Protein AF-A0A1V5QQ26-F1 (afdb_monomer_lite)

Sequence (338 aa):
MPRDVENLSLNVEFYTLMKRIFSSDFNLIKIKDPLLDCFRKNSNKSLIENKDLFLQCLESNLSNSKKAEKIEEYTRLANLWESKNSIDLFRLALLLNSVKIGISEKVKNTLSKKSYFGDKLSLVYDSQSCNSAYEARILTSILSKTILLNLQNQKLPNYIKIDNNRKKELFQLVKKYSKKVDIFSCFLPIMIESVNQSIISNAGGIYEDRVLEKLISIGIPKSDIVQYKHSEVGSIEHDFIFKYKNKKWGISSKRTLRERYKQYVNLLENNETDFMFAITLGTDLTPSKAKTIVSFGVKIFVAPEIYKNNKDLQKIKGLYSTTQLTKKTLDKLIKELI

Foldseek 3Di:
DPPVCVQVVVQVLLLVLLVLCLDPLQVCLVLLVLLLVQCVVVVPDFLVVNLVSNLVSLLVVDDDPCNPVNSVVSNVSSVSDPGSVSVLSNNLSSLCVLVLVLLLVVLCVVLVPDDQDDQCLAPSVLVVLVVSLVSSLVSLLVSLVVQLVCLCVLHDDPSRDDDPVSSVSNSVSSPVCVSNYVCSVSVSVVSNVVSVVVSVVVPCPDQLNSVLVLCVVLPFDPVQKDADDPDPDDLADFRIWGDDPNFIETEDEDQDCPVVLVSLVCLVVDPPGPAYEYEYCCPPPDLVSLLVSVVSVYAYEHHPVVCVVDPSQVPDPRYYHSVPPHVVNVVVVVVVVD

Radius of gyration: 27.19 Å; chains: 1; bounding box: 64×48×71 Å

Secondary structure (DSSP, 8-state):
--TTTTTHHHHHHHHHHHHHHHSTTT-GGGGHHHHHHHHHHTTTS-HHHHHHHHHHHHHTT--GGGHHHHHHHHHHHHHT--SHHHHHHHHHHHHHHHHHHHHHHHHHHHHTTPPP-S-TTSHHHHHHHHHHHHHHHHHHHHHHHHHHHHHHTT---TTS---HHHHHHHHHHHHHHTTTS-HHHHHHHHHHHHHHHHHHHH-TTSHHHHHHHHHHHTT--GGGEEE-SS---SSS--SEEEEETTEEEEEEEES--TTGGGGGGGGGG--S-SEEEEEE--TT--HHHHHHHHHTT-EEEE-HHHHHH-HHHHTSTTEEEGGG-SHHHHHHHHHT--

pLDDT: mean 86.5, std 11.89, range [40.72, 97.5]

Structure (mmCIF, N/CA/C/O backbone):
data_AF-A0A1V5QQ26-F1
#
_entry.id   AF-A0A1V5QQ26-F1
#
loop_
_atom_site.group_PDB
_atom_site.id
_atom_site.type_symbol
_atom_site.label_atom_id
_atom_site.label_alt_id
_atom_site.label_comp_id
_atom_site.label_asym_id
_atom_site.label_entity_id
_atom_site.label_seq_id
_atom_site.pdbx_PDB_ins_code
_atom_site.Cartn_x
_atom_site.Cartn_y
_atom_site.Cartn_z
_atom_site.occupancy
_atom_site.B_iso_or_equiv
_atom_site.auth_seq_id
_atom_site.auth_comp_id
_atom_site.auth_asym_id
_atom_site.auth_atom_id
_atom_site.pdbx_PDB_model_num
ATOM 1 N N . MET A 1 1 ? 13.296 27.124 -23.365 1.00 45.91 1 MET A N 1
ATOM 2 C CA . MET A 1 1 ? 12.519 26.379 -22.346 1.00 45.91 1 MET A CA 1
ATOM 3 C C . MET A 1 1 ? 13.476 25.910 -21.260 1.00 45.91 1 MET A C 1
ATOM 5 O O . MET A 1 1 ? 14.650 25.751 -21.579 1.00 45.91 1 MET A O 1
ATOM 9 N N . PRO A 1 2 ? 13.045 25.706 -20.002 1.00 43.72 2 PRO A N 1
ATOM 10 C CA . PRO A 1 2 ? 13.865 24.964 -19.046 1.00 43.72 2 PRO A CA 1
ATOM 11 C C . PRO A 1 2 ? 14.252 23.620 -19.681 1.00 43.72 2 PRO A C 1
ATOM 13 O O . PRO A 1 2 ? 13.390 22.981 -20.292 1.00 43.72 2 PRO A O 1
ATOM 16 N N . ARG A 1 3 ? 15.515 23.187 -19.547 1.00 49.66 3 ARG A N 1
ATOM 17 C CA . ARG A 1 3 ? 15.990 21.878 -20.062 1.00 49.66 3 ARG A CA 1
ATOM 18 C C . ARG A 1 3 ? 15.123 20.707 -19.578 1.00 49.66 3 ARG A C 1
ATOM 20 O O . ARG A 1 3 ? 15.093 19.656 -20.208 1.00 49.66 3 ARG A O 1
ATOM 27 N N . ASP A 1 4 ? 14.380 20.919 -18.495 1.00 55.06 4 ASP A N 1
ATOM 28 C CA . ASP A 1 4 ? 13.475 19.962 -17.858 1.00 55.06 4 ASP A CA 1
ATOM 29 C C . ASP A 1 4 ? 12.257 19.590 -18.731 1.00 55.06 4 ASP A C 1
ATOM 31 O O . ASP A 1 4 ? 11.664 18.531 -18.534 1.00 55.06 4 ASP A O 1
ATOM 35 N N . VAL A 1 5 ? 11.897 20.414 -19.727 1.00 58.44 5 VAL A N 1
ATOM 36 C CA . VAL A 1 5 ? 10.755 20.163 -20.637 1.00 58.44 5 VAL A CA 1
ATOM 37 C C . VAL A 1 5 ? 11.203 19.641 -22.010 1.00 58.44 5 VAL A C 1
ATOM 39 O O . VAL A 1 5 ? 10.414 19.013 -22.714 1.00 58.44 5 VAL A O 1
ATOM 42 N N . GLU A 1 6 ? 12.477 19.823 -22.382 1.00 61.47 6 GLU A N 1
ATOM 43 C CA . GLU A 1 6 ? 13.000 19.490 -23.723 1.00 61.47 6 GLU A CA 1
ATOM 44 C C . GLU A 1 6 ? 12.900 17.997 -24.076 1.00 61.47 6 GLU A C 1
ATOM 46 O O . GLU A 1 6 ? 12.851 17.653 -25.252 1.00 61.47 6 GLU A O 1
ATOM 51 N N . ASN A 1 7 ? 12.798 17.109 -23.080 1.00 79.50 7 ASN A N 1
ATOM 52 C CA . ASN A 1 7 ? 12.668 15.663 -23.292 1.00 79.50 7 ASN A CA 1
ATOM 53 C C . ASN A 1 7 ? 11.364 15.065 -22.739 1.00 79.50 7 ASN A C 1
ATOM 55 O O . ASN A 1 7 ? 11.293 13.860 -22.485 1.00 79.50 7 ASN A O 1
ATOM 59 N N . LEU A 1 8 ? 10.318 15.877 -22.541 1.00 87.06 8 LEU A N 1
ATOM 60 C CA . LEU A 1 8 ? 9.055 15.402 -21.966 1.00 87.06 8 LEU A CA 1
ATOM 61 C C . LEU A 1 8 ? 8.457 14.222 -22.752 1.00 87.06 8 LEU A C 1
ATOM 63 O O . LEU A 1 8 ? 8.040 13.246 -22.138 1.00 87.06 8 LEU A O 1
ATOM 67 N N . SER A 1 9 ? 8.476 14.269 -24.087 1.00 88.25 9 SER A N 1
ATOM 68 C CA . SER A 1 9 ? 7.963 13.183 -24.939 1.00 88.25 9 SER A CA 1
ATOM 69 C C . SER A 1 9 ? 8.676 11.848 -24.672 1.00 88.25 9 SER A C 1
ATOM 71 O O . SER A 1 9 ? 8.016 10.842 -24.415 1.00 88.25 9 SER A O 1
ATOM 73 N N . LEU A 1 10 ? 10.012 11.851 -24.608 1.00 89.69 10 LEU A N 1
ATOM 74 C CA . LEU A 1 10 ? 10.804 10.644 -24.353 1.00 89.69 10 LEU A CA 1
ATOM 75 C C . LEU A 1 10 ? 10.629 10.125 -22.912 1.00 89.69 10 LEU A C 1
ATOM 77 O O . LEU A 1 10 ? 10.610 8.917 -22.678 1.00 89.69 10 LEU A O 1
ATOM 81 N N . ASN A 1 11 ? 10.463 11.029 -21.940 1.00 92.06 11 ASN A N 1
ATOM 82 C CA . ASN A 1 11 ? 10.123 10.669 -20.560 1.00 92.06 11 ASN A CA 1
ATOM 83 C C . ASN A 1 11 ? 8.731 10.021 -20.469 1.00 92.06 11 ASN A C 1
ATOM 85 O O . ASN A 1 11 ? 8.571 9.008 -19.790 1.00 92.06 11 ASN A O 1
ATOM 89 N N . VAL A 1 12 ? 7.734 10.573 -21.169 1.00 92.38 12 VAL A N 1
ATOM 90 C CA . VAL A 1 12 ? 6.370 10.023 -21.227 1.00 92.38 12 VAL A CA 1
ATOM 91 C C . VAL A 1 12 ? 6.370 8.648 -21.888 1.00 92.38 12 VAL A C 1
ATOM 93 O O . VAL A 1 12 ? 5.745 7.727 -21.359 1.00 92.38 12 VAL A O 1
ATOM 96 N N . GLU A 1 13 ? 7.105 8.475 -22.988 1.00 92.44 13 GLU A N 1
ATOM 97 C CA . GLU A 1 13 ? 7.287 7.176 -23.639 1.00 92.44 13 GLU A CA 1
ATOM 98 C C . GLU A 1 13 ? 7.882 6.157 -22.657 1.00 92.44 13 GLU A C 1
ATOM 100 O O . GLU A 1 13 ? 7.297 5.098 -22.412 1.00 92.44 13 GLU A O 1
ATOM 105 N N . PHE A 1 14 ? 9.006 6.495 -22.019 1.00 94.38 14 PHE A N 1
ATOM 106 C CA . PHE A 1 14 ? 9.679 5.596 -21.086 1.00 94.38 14 PHE A CA 1
ATOM 107 C C . PHE A 1 14 ? 8.814 5.236 -19.870 1.00 94.38 14 PHE A C 1
ATOM 109 O O . PHE A 1 14 ? 8.726 4.064 -19.489 1.00 94.38 14 PHE A O 1
ATOM 116 N N . TYR A 1 15 ? 8.138 6.223 -19.276 1.00 94.25 15 TYR A N 1
ATOM 117 C CA . TYR A 1 15 ? 7.197 5.999 -18.182 1.00 94.25 15 TYR A CA 1
ATOM 118 C C . TYR A 1 15 ? 6.038 5.088 -18.607 1.00 94.25 15 TYR A C 1
ATOM 120 O O . TYR A 1 15 ? 5.693 4.154 -17.880 1.00 94.25 15 TYR A O 1
ATOM 128 N N . THR A 1 16 ? 5.486 5.298 -19.804 1.00 91.56 16 THR A N 1
ATOM 129 C CA . THR A 1 16 ? 4.405 4.470 -20.358 1.00 91.56 16 THR A CA 1
ATOM 130 C C . THR A 1 16 ? 4.851 3.019 -20.524 1.00 91.56 16 THR A C 1
ATOM 132 O O . THR A 1 16 ? 4.141 2.109 -20.089 1.00 91.56 16 THR A O 1
ATOM 135 N N . LEU A 1 17 ? 6.049 2.785 -21.072 1.00 91.62 17 LEU A N 1
ATOM 136 C CA . LEU A 1 17 ? 6.619 1.441 -21.207 1.00 91.62 17 LEU A CA 1
ATOM 137 C C . LEU A 1 17 ? 6.775 0.762 -19.840 1.00 91.62 17 LEU A C 1
ATOM 139 O O . LEU A 1 17 ? 6.313 -0.366 -19.661 1.00 91.62 17 LEU A O 1
ATOM 143 N N . MET A 1 18 ? 7.354 1.449 -18.848 1.00 92.06 18 MET A N 1
ATOM 144 C CA . MET A 1 18 ? 7.469 0.913 -17.485 1.00 92.06 18 MET A CA 1
ATOM 145 C C . MET A 1 18 ? 6.106 0.592 -16.873 1.00 92.06 18 MET A C 1
ATOM 147 O O . MET A 1 18 ? 5.931 -0.480 -16.293 1.00 92.06 18 MET A O 1
ATOM 151 N N . LYS A 1 19 ? 5.126 1.489 -17.019 1.00 90.56 19 LYS A N 1
ATOM 152 C CA . LYS A 1 19 ? 3.780 1.304 -16.475 1.00 90.56 19 LYS A CA 1
ATOM 153 C C . LYS A 1 19 ? 3.109 0.057 -17.052 1.00 90.56 19 LYS A C 1
ATOM 155 O O . LYS A 1 19 ? 2.547 -0.727 -16.290 1.00 90.56 19 LYS A O 1
ATOM 160 N N . ARG A 1 20 ? 3.230 -0.168 -18.366 1.00 86.44 20 ARG A N 1
ATOM 161 C CA . ARG A 1 20 ? 2.713 -1.369 -19.042 1.00 86.44 20 ARG A CA 1
ATOM 162 C C . ARG A 1 20 ? 3.443 -2.633 -18.586 1.00 86.44 20 ARG A C 1
ATOM 164 O O . ARG A 1 20 ? 2.788 -3.584 -18.177 1.00 86.44 20 ARG A O 1
ATOM 171 N N . ILE A 1 21 ? 4.777 -2.628 -18.549 1.00 85.69 21 ILE A N 1
ATOM 172 C CA . ILE A 1 21 ? 5.575 -3.796 -18.128 1.00 85.69 21 ILE A CA 1
ATOM 173 C C . ILE A 1 21 ? 5.296 -4.193 -16.672 1.00 85.69 21 ILE A C 1
ATOM 175 O O . ILE A 1 21 ? 5.237 -5.381 -16.360 1.00 85.69 21 ILE A O 1
ATOM 179 N N . PHE A 1 22 ? 5.174 -3.215 -15.772 1.00 83.31 22 PHE A N 1
ATOM 180 C CA . PHE A 1 22 ? 5.053 -3.465 -14.334 1.00 83.31 22 PHE A CA 1
ATOM 181 C C . PHE A 1 22 ? 3.617 -3.667 -13.852 1.00 83.31 22 PHE A C 1
ATOM 183 O O . PHE A 1 22 ? 3.434 -4.090 -12.708 1.00 83.31 22 PHE A O 1
ATOM 190 N N . SER A 1 23 ? 2.624 -3.366 -14.690 1.00 73.75 23 SER A N 1
ATOM 191 C CA . SER A 1 23 ? 1.229 -3.740 -14.449 1.00 73.75 23 SER A CA 1
ATOM 192 C C . SER A 1 23 ? 1.030 -5.255 -14.581 1.00 73.75 23 SER A C 1
ATOM 194 O O . SER A 1 23 ? 1.741 -5.931 -15.328 1.00 73.75 23 SER A O 1
ATOM 196 N N . SER A 1 24 ? 0.075 -5.803 -13.825 1.00 57.69 24 SER A N 1
ATOM 197 C CA . SER A 1 24 ? -0.227 -7.242 -13.776 1.00 57.69 24 SER A CA 1
ATOM 198 C C . SER A 1 24 ? -0.639 -7.835 -15.121 1.00 57.69 24 SER A C 1
ATOM 200 O O . SER A 1 24 ? -0.437 -9.030 -15.341 1.00 57.69 24 SER A O 1
ATOM 202 N N . ASP A 1 25 ? -1.184 -7.002 -16.003 1.00 55.31 25 ASP A N 1
ATOM 203 C CA . ASP A 1 25 ? -1.889 -7.425 -17.214 1.00 55.31 25 ASP A CA 1
ATOM 204 C C . ASP A 1 25 ? -0.923 -8.079 -18.207 1.00 55.31 25 ASP A C 1
ATOM 206 O O . ASP A 1 25 ? -1.176 -9.155 -18.747 1.00 55.31 25 ASP A O 1
ATOM 210 N N . PHE A 1 26 ? 0.281 -7.519 -18.318 1.00 59.31 26 PHE A N 1
ATOM 211 C CA . PHE A 1 26 ? 1.256 -7.951 -19.309 1.00 59.31 26 PHE A CA 1
ATOM 212 C C . PHE A 1 26 ? 2.117 -9.133 -18.851 1.00 59.31 26 PHE A C 1
ATOM 214 O O . PHE A 1 26 ? 2.659 -9.838 -19.697 1.00 59.31 26 PHE A O 1
ATOM 221 N N . ASN A 1 27 ? 2.278 -9.372 -17.543 1.00 65.75 27 ASN A N 1
ATOM 222 C CA . ASN A 1 27 ? 3.126 -10.425 -16.946 1.00 65.75 27 ASN A CA 1
ATOM 223 C C . ASN A 1 27 ? 4.493 -10.655 -17.642 1.00 65.75 27 ASN A C 1
ATOM 225 O O . ASN A 1 27 ? 5.072 -11.740 -17.546 1.00 65.75 27 ASN A O 1
ATOM 229 N N . LEU A 1 28 ? 5.028 -9.633 -18.330 1.00 75.38 28 LEU A N 1
ATOM 230 C CA . LEU A 1 28 ? 6.251 -9.715 -19.142 1.00 75.38 28 LEU A CA 1
ATOM 231 C C . LEU A 1 28 ? 7.457 -10.078 -18.284 1.00 75.38 28 LEU A C 1
ATOM 233 O O . LEU A 1 28 ? 8.434 -10.635 -18.767 1.00 75.38 28 LEU A O 1
ATOM 237 N N . ILE A 1 29 ? 7.352 -9.812 -16.984 1.00 76.00 29 ILE A N 1
ATOM 238 C CA . ILE A 1 29 ? 8.325 -10.179 -15.966 1.00 76.00 29 ILE A CA 1
ATOM 239 C C . ILE A 1 29 ? 8.641 -11.682 -16.001 1.00 76.00 29 ILE A C 1
ATOM 241 O O . ILE A 1 29 ? 9.807 -12.040 -15.849 1.00 76.00 29 ILE A O 1
ATOM 245 N N . LYS A 1 30 ? 7.653 -12.558 -16.245 1.00 78.19 30 LYS A N 1
ATOM 246 C CA . LYS A 1 30 ? 7.873 -14.017 -16.303 1.00 78.19 30 LYS A CA 1
ATOM 247 C C . LYS A 1 30 ? 8.718 -14.461 -17.494 1.00 78.19 30 LYS A C 1
ATOM 249 O O . LYS A 1 30 ? 9.359 -15.500 -17.424 1.00 78.19 30 LYS A O 1
ATOM 254 N N . ILE A 1 31 ? 8.715 -13.678 -18.565 1.00 80.44 31 ILE A N 1
ATOM 255 C CA . ILE A 1 31 ? 9.377 -13.985 -19.841 1.00 80.44 31 ILE A CA 1
ATOM 256 C C . ILE A 1 31 ? 10.438 -12.933 -20.189 1.00 80.44 31 ILE A C 1
ATOM 258 O O . ILE A 1 31 ? 10.899 -12.837 -21.324 1.00 80.44 31 ILE A O 1
ATOM 262 N N . LYS A 1 32 ? 10.853 -12.151 -19.187 1.00 86.12 32 LYS A N 1
ATOM 263 C CA . LYS A 1 32 ? 11.795 -11.037 -19.311 1.00 86.12 32 LYS A CA 1
ATOM 264 C C . LYS A 1 32 ? 13.127 -11.489 -19.902 1.00 86.12 32 LYS A C 1
ATOM 266 O O . LYS A 1 32 ? 13.643 -10.838 -20.803 1.00 86.12 32 LYS A O 1
ATOM 271 N N . ASP A 1 33 ? 13.685 -12.583 -19.393 1.00 86.56 33 ASP A N 1
ATOM 272 C CA . ASP A 1 33 ? 15.009 -13.047 -19.814 1.00 86.56 33 ASP A CA 1
ATOM 273 C C . ASP A 1 33 ? 15.008 -13.572 -21.264 1.00 86.56 33 ASP A C 1
ATOM 275 O O . ASP A 1 33 ? 15.836 -13.084 -22.038 1.00 86.56 33 ASP A O 1
ATOM 279 N N . PRO A 1 34 ? 14.047 -14.426 -21.691 1.00 87.31 34 PRO A N 1
ATOM 280 C CA . PRO A 1 34 ? 13.871 -14.773 -23.105 1.00 87.31 34 PRO A CA 1
ATOM 281 C C . PRO A 1 34 ? 13.730 -13.557 -24.032 1.00 87.31 34 PRO A C 1
ATOM 283 O O . PRO A 1 34 ? 14.378 -13.500 -25.078 1.00 87.31 34 PRO A O 1
ATOM 286 N N . LEU A 1 35 ? 12.938 -12.554 -23.635 1.00 87.56 35 LEU A N 1
ATOM 287 C CA . LEU A 1 35 ? 12.746 -11.331 -24.420 1.00 87.56 35 LEU A CA 1
ATOM 288 C C . LEU A 1 35 ? 14.046 -10.540 -24.578 1.00 87.56 35 LEU A C 1
ATOM 290 O O . LEU A 1 35 ? 14.417 -10.149 -25.686 1.00 87.56 35 LEU A O 1
ATOM 294 N N . LEU A 1 36 ? 14.769 -10.326 -23.477 1.00 89.25 36 LEU A N 1
ATOM 295 C CA . LEU A 1 36 ? 16.043 -9.613 -23.500 1.00 89.25 36 LEU A CA 1
ATOM 296 C C . LEU A 1 36 ? 17.113 -10.370 -24.313 1.00 89.25 36 LEU A C 1
ATOM 298 O O . LEU A 1 36 ? 17.986 -9.740 -24.913 1.00 89.25 36 LEU A O 1
ATOM 302 N N . ASP A 1 37 ? 17.075 -11.705 -24.358 1.00 88.06 37 ASP A N 1
ATOM 303 C CA . ASP A 1 37 ? 17.950 -12.503 -25.227 1.00 88.06 37 ASP A CA 1
ATOM 304 C C . ASP A 1 37 ? 17.585 -12.371 -26.702 1.00 88.06 37 ASP A C 1
ATOM 306 O O . ASP A 1 37 ? 18.485 -12.262 -27.542 1.00 88.06 37 ASP A O 1
ATOM 310 N N . CYS A 1 38 ? 16.289 -12.333 -27.019 1.00 86.31 38 CYS A N 1
ATOM 311 C CA . CYS A 1 38 ? 15.807 -12.154 -28.383 1.00 86.31 38 CYS A CA 1
ATOM 312 C C . CYS A 1 38 ? 16.315 -10.834 -28.982 1.00 86.31 38 CYS A C 1
ATOM 314 O O . CYS A 1 38 ? 16.931 -10.845 -30.050 1.00 86.31 38 CYS A O 1
ATOM 316 N N . PHE A 1 39 ? 16.188 -9.716 -28.257 1.00 86.31 39 PHE A N 1
ATOM 317 C CA . PHE A 1 39 ? 16.707 -8.424 -28.724 1.00 86.31 39 PHE A CA 1
ATOM 318 C C . PHE A 1 39 ? 18.230 -8.391 -28.828 1.00 86.31 39 PHE A C 1
ATOM 320 O O . PHE A 1 39 ? 18.777 -7.828 -29.775 1.00 86.31 39 PHE A O 1
ATOM 327 N N . ARG A 1 40 ? 18.939 -9.007 -27.875 1.00 83.44 40 ARG A N 1
ATOM 328 C CA . ARG A 1 40 ? 20.406 -9.025 -27.882 1.00 83.44 40 ARG A CA 1
ATOM 329 C C . ARG A 1 40 ? 20.961 -9.766 -29.100 1.00 83.44 40 ARG A C 1
ATOM 331 O O . ARG A 1 40 ? 21.918 -9.290 -29.701 1.00 83.44 40 ARG A O 1
ATOM 338 N N . LYS A 1 41 ? 20.379 -10.914 -29.464 1.00 84.00 41 LYS A N 1
ATOM 339 C CA . LYS A 1 41 ? 20.804 -11.705 -30.635 1.00 84.00 41 LYS A CA 1
ATOM 340 C C . LYS A 1 41 ? 20.496 -11.012 -31.967 1.00 84.00 41 LYS A C 1
ATOM 342 O O . LYS A 1 41 ? 21.131 -11.319 -32.968 1.00 84.00 41 LYS A O 1
ATOM 347 N N . ASN A 1 42 ? 19.557 -10.068 -31.966 1.00 81.81 42 ASN A N 1
ATOM 348 C CA . ASN A 1 42 ? 19.001 -9.448 -33.165 1.00 81.81 42 ASN A CA 1
ATOM 349 C C . ASN A 1 42 ? 19.208 -7.923 -33.212 1.00 81.81 42 ASN A C 1
ATOM 351 O O . ASN A 1 42 ? 18.458 -7.209 -33.873 1.00 81.81 42 ASN A O 1
ATOM 355 N N . SER A 1 43 ? 20.248 -7.399 -32.555 1.00 77.44 43 SER A N 1
ATOM 356 C CA . SER A 1 43 ? 20.475 -5.952 -32.386 1.00 77.44 43 SER A CA 1
ATOM 357 C C . SER A 1 43 ? 20.554 -5.143 -33.691 1.00 77.44 43 SER A C 1
ATOM 359 O O . SER A 1 43 ? 20.331 -3.932 -33.689 1.00 77.44 43 SER A O 1
ATOM 361 N N . ASN A 1 44 ? 20.873 -5.796 -34.812 1.00 84.19 44 ASN A N 1
ATOM 362 C CA . ASN A 1 44 ? 21.053 -5.146 -36.113 1.00 84.19 44 ASN A CA 1
ATOM 363 C C . ASN A 1 44 ? 19.743 -5.006 -36.906 1.00 84.19 44 ASN A C 1
ATOM 365 O O . ASN A 1 44 ? 19.698 -4.243 -37.871 1.00 84.19 44 ASN A O 1
ATOM 369 N N . LYS A 1 45 ? 18.674 -5.684 -36.479 1.00 87.12 45 LYS A N 1
ATOM 370 C CA . LYS A 1 45 ? 17.375 -5.720 -37.158 1.00 87.12 45 LYS A CA 1
ATOM 371 C C . LYS A 1 45 ? 16.709 -4.344 -37.258 1.00 87.12 45 LYS A C 1
ATOM 373 O O . LYS A 1 45 ? 16.978 -3.439 -36.459 1.00 87.12 45 LYS A O 1
ATOM 378 N N . SER A 1 46 ? 15.857 -4.167 -38.263 1.00 88.75 46 SER A N 1
ATOM 379 C CA . SER A 1 46 ? 14.994 -2.993 -38.428 1.00 88.75 46 SER A CA 1
ATOM 380 C C . SER A 1 46 ? 13.939 -2.914 -37.315 1.00 88.75 46 SER A C 1
ATOM 382 O O . SER A 1 46 ? 13.774 -3.842 -36.523 1.00 88.75 46 SER A O 1
ATOM 384 N N . LEU A 1 47 ? 13.232 -1.784 -37.209 1.00 87.56 47 LEU A N 1
ATOM 385 C CA . LEU A 1 47 ? 12.164 -1.621 -36.216 1.00 87.56 47 LEU A CA 1
ATOM 386 C C . LEU A 1 47 ? 11.043 -2.653 -36.415 1.00 87.56 47 LEU A C 1
ATOM 388 O O . LEU A 1 47 ? 10.608 -3.258 -35.442 1.00 87.56 47 LEU A O 1
ATOM 392 N N . ILE A 1 48 ? 10.623 -2.869 -37.665 1.00 89.06 48 ILE A N 1
ATOM 393 C CA . ILE A 1 48 ? 9.558 -3.816 -38.026 1.00 89.06 48 ILE A CA 1
ATOM 394 C C . ILE A 1 48 ? 9.973 -5.236 -37.635 1.00 89.06 48 ILE A C 1
ATOM 396 O O . ILE A 1 48 ? 9.281 -5.879 -36.855 1.00 89.06 48 ILE A O 1
ATOM 400 N N . GLU A 1 49 ? 11.173 -5.664 -38.034 1.00 90.44 49 GLU A N 1
ATOM 401 C CA . GLU A 1 49 ? 11.685 -6.992 -37.677 1.00 90.44 49 GLU A CA 1
ATOM 402 C C . GLU A 1 49 ? 11.787 -7.198 -36.153 1.00 90.44 49 GLU A C 1
ATOM 404 O O . GLU A 1 49 ? 11.559 -8.298 -35.662 1.00 90.44 49 GLU A O 1
ATOM 409 N N . ASN A 1 50 ? 12.112 -6.158 -35.374 1.00 88.62 50 ASN A N 1
ATOM 410 C CA . ASN A 1 50 ? 12.124 -6.261 -33.910 1.00 88.62 50 ASN A CA 1
ATOM 411 C C . ASN A 1 50 ? 10.716 -6.385 -33.307 1.00 88.62 50 ASN A C 1
ATOM 413 O O . ASN A 1 50 ? 10.563 -7.067 -32.293 1.00 88.62 50 ASN A O 1
ATOM 417 N N . LYS A 1 51 ? 9.702 -5.739 -33.900 1.00 90.44 51 LYS A N 1
ATOM 418 C CA . LYS A 1 51 ? 8.299 -5.913 -33.489 1.00 90.44 51 LYS A CA 1
ATOM 419 C C . LYS A 1 51 ? 7.842 -7.347 -33.751 1.00 90.44 51 LYS A C 1
ATOM 421 O O . LYS A 1 51 ? 7.286 -7.970 -32.851 1.00 90.44 51 LYS A O 1
ATOM 426 N N . ASP A 1 52 ? 8.169 -7.894 -34.917 1.00 89.25 52 ASP A N 1
ATOM 427 C CA . ASP A 1 52 ? 7.822 -9.274 -35.270 1.00 89.25 52 ASP A CA 1
ATOM 428 C C . ASP A 1 52 ? 8.507 -10.280 -34.337 1.00 89.25 52 ASP A C 1
ATOM 430 O O . ASP A 1 52 ? 7.862 -11.170 -33.785 1.00 89.25 52 ASP A O 1
ATOM 434 N N . LEU A 1 53 ? 9.805 -10.094 -34.077 1.00 87.25 53 LEU A N 1
ATOM 435 C CA . LEU A 1 53 ? 10.568 -10.931 -33.146 1.00 87.25 53 LEU A CA 1
ATOM 436 C C . LEU A 1 53 ? 10.025 -10.876 -31.715 1.00 87.25 53 LEU A C 1
ATOM 438 O O . LEU A 1 53 ? 10.009 -11.893 -31.017 1.00 87.25 53 LEU A O 1
ATOM 442 N N . PHE A 1 54 ? 9.591 -9.697 -31.267 1.00 88.38 54 PHE A N 1
ATOM 443 C CA . PHE A 1 54 ? 8.941 -9.540 -29.974 1.00 88.38 54 PHE A CA 1
ATOM 444 C C . PHE A 1 54 ? 7.668 -10.381 -29.897 1.00 88.38 54 PHE A C 1
ATOM 446 O O . PHE A 1 54 ? 7.540 -11.188 -28.978 1.00 88.38 54 PHE A O 1
ATOM 453 N N . LEU A 1 55 ? 6.769 -10.248 -30.874 1.00 87.31 55 LEU A N 1
ATOM 454 C CA . LEU A 1 55 ? 5.511 -10.994 -30.906 1.00 87.31 55 LEU A CA 1
ATOM 455 C C . LEU A 1 55 ? 5.748 -12.507 -30.979 1.00 87.31 55 LEU A C 1
ATOM 457 O O . LEU A 1 55 ? 5.176 -13.246 -30.180 1.00 87.31 55 LEU A O 1
ATOM 461 N N . GLN A 1 56 ? 6.675 -12.964 -31.824 1.00 86.50 56 GLN A N 1
ATOM 462 C CA . GLN A 1 56 ? 7.054 -14.380 -31.910 1.00 86.50 56 GLN A CA 1
ATOM 463 C C . GLN A 1 56 ? 7.576 -14.924 -30.573 1.00 86.50 56 GLN A C 1
ATOM 465 O O . GLN A 1 56 ? 7.184 -16.007 -30.136 1.00 86.50 56 GLN A O 1
ATOM 470 N N . CYS A 1 57 ? 8.438 -14.163 -29.890 1.00 85.06 57 CYS A N 1
ATOM 471 C CA . CYS A 1 57 ? 8.980 -14.558 -28.592 1.00 85.06 57 CYS A CA 1
ATOM 472 C C . CYS A 1 57 ? 7.888 -14.640 -27.515 1.00 85.06 57 CYS A C 1
ATOM 474 O O . CYS A 1 57 ? 7.940 -15.498 -26.635 1.00 85.06 57 CYS A O 1
ATOM 476 N N . LEU A 1 58 ? 6.876 -13.778 -27.571 1.00 81.50 58 LEU A N 1
ATOM 477 C CA . LEU A 1 58 ? 5.739 -13.850 -26.657 1.00 81.50 58 LEU A CA 1
ATOM 478 C C . LEU A 1 58 ? 4.871 -15.072 -26.949 1.00 81.50 58 LEU A C 1
ATOM 480 O O . LEU A 1 58 ? 4.558 -15.836 -26.038 1.00 81.50 58 LEU A O 1
ATOM 484 N N . GLU A 1 59 ? 4.520 -15.292 -28.214 1.00 81.12 59 GLU A N 1
ATOM 485 C CA . GLU A 1 59 ? 3.676 -16.409 -28.635 1.00 81.12 59 GLU A CA 1
ATOM 486 C C . GLU A 1 59 ? 4.243 -17.771 -28.246 1.00 81.12 59 GLU A C 1
ATOM 488 O O . GLU A 1 59 ? 3.470 -18.666 -27.891 1.00 81.12 59 GLU A O 1
ATOM 493 N N . SER A 1 60 ? 5.570 -17.921 -28.281 1.00 81.50 60 SER A N 1
ATOM 494 C CA . SER A 1 60 ? 6.255 -19.152 -27.884 1.00 81.50 60 SER A CA 1
ATOM 495 C C . SER A 1 60 ? 6.268 -19.388 -26.370 1.00 81.50 60 SER A C 1
ATOM 497 O O . SER A 1 60 ? 6.565 -20.497 -25.937 1.00 81.50 60 SER A O 1
ATOM 499 N N . ASN A 1 61 ? 5.978 -18.367 -25.554 1.00 77.69 61 ASN A N 1
ATOM 500 C CA . ASN A 1 61 ? 6.069 -18.430 -24.091 1.00 77.69 61 ASN A CA 1
ATOM 501 C C . ASN A 1 61 ? 4.714 -18.257 -23.365 1.00 77.69 61 ASN A C 1
ATOM 503 O O . ASN A 1 61 ? 4.672 -18.260 -22.132 1.00 77.69 61 ASN A O 1
ATOM 507 N N . LEU A 1 62 ? 3.598 -18.110 -24.089 1.00 74.75 62 LEU A N 1
ATOM 508 C CA . LEU A 1 62 ? 2.248 -18.004 -23.517 1.00 74.75 62 LEU A CA 1
ATOM 509 C C . LEU A 1 62 ? 1.534 -19.361 -23.450 1.00 74.75 62 LEU A C 1
ATOM 511 O O . LEU A 1 62 ? 1.575 -20.144 -24.394 1.00 74.75 62 LEU A O 1
ATOM 515 N N . SER A 1 63 ? 0.802 -19.607 -22.358 1.00 68.38 63 SER A N 1
ATOM 516 C CA . SER A 1 63 ? -0.102 -20.758 -22.235 1.00 68.38 63 SER A CA 1
ATOM 517 C C . SER A 1 63 ? -1.444 -20.525 -22.954 1.00 68.38 63 SER A C 1
ATOM 519 O O . SER A 1 63 ? -1.933 -19.397 -23.044 1.00 68.38 63 SER A O 1
ATOM 521 N N . ASN A 1 64 ? -2.056 -21.607 -23.454 1.00 64.88 64 ASN A N 1
ATOM 522 C CA . ASN A 1 64 ? -3.158 -21.566 -24.431 1.00 64.88 64 ASN A CA 1
ATOM 523 C C . ASN A 1 64 ? -4.446 -20.849 -23.984 1.00 64.88 64 ASN A C 1
ATOM 525 O O . ASN A 1 64 ? -5.156 -20.326 -24.836 1.00 64.88 64 ASN A O 1
ATOM 529 N N . SER A 1 65 ? -4.773 -20.783 -22.690 1.00 59.38 65 SER A N 1
ATOM 530 C CA . SER A 1 65 ? -6.127 -20.394 -22.256 1.00 59.38 65 SER A CA 1
ATOM 531 C C . SER A 1 65 ? -6.489 -18.909 -22.422 1.00 59.38 65 SER A C 1
ATOM 533 O O . SER A 1 65 ? -7.656 -18.575 -22.262 1.00 59.38 65 SER A O 1
ATOM 535 N N . LYS A 1 66 ? -5.535 -18.022 -22.760 1.00 66.81 66 LYS A N 1
ATOM 536 C CA . LYS A 1 66 ? -5.775 -16.584 -23.049 1.00 66.81 66 LYS A CA 1
ATOM 537 C C . LYS A 1 66 ? -4.830 -16.008 -24.113 1.00 66.81 66 LYS A C 1
ATOM 539 O O . LYS A 1 66 ? -4.412 -14.855 -24.033 1.00 66.81 66 LYS A O 1
ATOM 544 N N . LYS A 1 67 ? -4.395 -16.838 -25.066 1.00 71.56 67 LYS A N 1
ATOM 545 C CA . LYS A 1 67 ? -3.310 -16.479 -25.993 1.00 71.56 67 LYS A CA 1
ATOM 546 C C . LYS A 1 67 ? -3.685 -15.303 -26.912 1.00 71.56 67 LYS A C 1
ATOM 548 O O . LYS A 1 67 ? -2.898 -14.372 -27.022 1.00 71.56 67 LYS A O 1
ATOM 553 N N . ALA A 1 68 ? -4.885 -15.311 -27.496 1.00 73.62 68 ALA A N 1
ATOM 554 C CA . ALA A 1 68 ? -5.331 -14.281 -28.443 1.00 73.62 68 ALA A CA 1
ATOM 555 C C . ALA A 1 68 ? -5.479 -12.883 -27.807 1.00 73.62 68 ALA A C 1
ATOM 557 O O . ALA A 1 68 ? -4.889 -11.930 -28.307 1.00 73.62 68 ALA A O 1
ATOM 558 N N . GLU A 1 69 ? -6.179 -12.773 -26.669 1.00 73.81 69 GLU A N 1
ATOM 559 C CA . GLU A 1 69 ? -6.347 -11.502 -25.934 1.00 73.81 69 GLU A CA 1
ATOM 560 C C . GLU A 1 69 ? -4.993 -10.876 -25.568 1.00 73.81 69 GLU A C 1
ATOM 562 O O . GLU A 1 69 ? -4.756 -9.688 -25.777 1.00 73.81 69 GLU A O 1
ATOM 567 N N . LYS A 1 70 ? -4.055 -11.700 -25.086 1.00 76.31 70 LYS A N 1
ATOM 568 C CA . LYS A 1 70 ? -2.716 -11.233 -24.716 1.00 76.31 70 LYS A CA 1
ATOM 569 C C . LYS A 1 70 ? -1.885 -10.791 -25.916 1.00 76.31 70 LYS A C 1
ATOM 571 O O . LYS A 1 70 ? -1.149 -9.816 -25.806 1.00 76.31 70 LYS A O 1
ATOM 576 N N . ILE A 1 71 ? -1.984 -11.482 -27.054 1.00 77.88 71 ILE A N 1
ATOM 577 C CA . ILE A 1 71 ? -1.284 -11.084 -28.286 1.00 77.88 71 ILE A CA 1
ATOM 578 C C . ILE A 1 71 ? -1.741 -9.697 -28.738 1.00 77.88 71 ILE A C 1
ATOM 580 O O . ILE A 1 71 ? -0.897 -8.882 -29.111 1.00 77.88 71 ILE A O 1
ATOM 584 N N . GLU A 1 72 ? -3.038 -9.391 -28.670 1.00 81.81 72 GLU A N 1
ATOM 585 C CA . GLU A 1 72 ? -3.540 -8.063 -29.034 1.00 81.81 72 GLU A CA 1
ATOM 586 C C . GLU A 1 72 ? -2.954 -6.975 -28.122 1.00 81.81 72 GLU A C 1
ATOM 588 O O . GLU A 1 72 ? -2.439 -5.959 -28.598 1.00 81.81 72 GLU A O 1
ATOM 593 N N . GLU A 1 73 ? -2.945 -7.205 -26.808 1.00 78.94 73 GLU A N 1
ATOM 594 C CA . GLU A 1 73 ? -2.332 -6.285 -25.849 1.00 78.94 73 GLU A CA 1
ATOM 595 C C . GLU A 1 73 ? -0.833 -6.087 -26.113 1.00 78.94 73 GLU A C 1
ATOM 597 O O . GLU A 1 73 ? -0.343 -4.953 -26.122 1.00 78.94 73 GLU A O 1
ATOM 602 N N . TYR A 1 74 ? -0.091 -7.163 -26.378 1.00 82.19 74 TYR A N 1
ATOM 603 C CA . TYR A 1 74 ? 1.327 -7.071 -26.717 1.00 82.19 74 TYR A CA 1
ATOM 604 C C . TYR A 1 74 ? 1.575 -6.384 -28.059 1.00 82.19 74 TYR A C 1
ATOM 606 O O . TYR A 1 74 ? 2.544 -5.639 -28.190 1.00 82.19 74 TYR A O 1
ATOM 614 N N . THR A 1 75 ? 0.686 -6.562 -29.033 1.00 85.56 75 THR A N 1
ATOM 615 C CA . THR A 1 75 ? 0.738 -5.846 -30.312 1.00 85.56 75 THR A CA 1
ATOM 616 C C . THR A 1 75 ? 0.571 -4.348 -30.084 1.00 85.56 75 THR A C 1
ATOM 618 O O . THR A 1 75 ? 1.361 -3.554 -30.593 1.00 85.56 75 THR A O 1
ATOM 621 N N . ARG A 1 76 ? -0.378 -3.942 -29.227 1.00 85.06 76 ARG A N 1
ATOM 622 C CA . ARG A 1 76 ? -0.527 -2.536 -28.813 1.00 85.06 76 ARG A CA 1
ATOM 623 C C . ARG A 1 76 ? 0.744 -2.003 -28.146 1.00 85.06 76 ARG A C 1
ATOM 625 O O . ARG A 1 76 ? 1.133 -0.874 -28.421 1.00 85.06 76 ARG A O 1
ATOM 632 N N . LEU A 1 77 ? 1.417 -2.805 -27.318 1.00 85.50 77 LEU A N 1
ATOM 633 C CA . LEU A 1 77 ? 2.693 -2.432 -26.694 1.00 85.50 77 LEU A CA 1
ATOM 634 C C . LEU A 1 77 ? 3.832 -2.289 -27.717 1.00 85.50 77 LEU A C 1
ATOM 636 O O . LEU A 1 77 ? 4.570 -1.310 -27.659 1.00 85.50 77 LEU A O 1
ATOM 640 N N . ALA A 1 78 ? 3.960 -3.218 -28.667 1.00 88.31 78 ALA A N 1
ATOM 641 C CA . ALA A 1 78 ? 4.946 -3.143 -29.747 1.00 88.31 78 ALA A CA 1
ATOM 642 C C . ALA A 1 78 ? 4.700 -1.929 -30.657 1.00 88.31 78 ALA A C 1
ATOM 644 O O . ALA A 1 78 ? 5.639 -1.307 -31.156 1.00 88.31 78 ALA A O 1
ATOM 645 N N . ASN A 1 79 ? 3.434 -1.548 -30.843 1.00 88.75 79 ASN A N 1
ATOM 646 C CA . ASN A 1 79 ? 3.047 -0.371 -31.614 1.00 88.75 79 ASN A CA 1
ATOM 647 C C . ASN A 1 79 ? 3.450 0.952 -30.957 1.00 88.75 79 ASN A C 1
ATOM 649 O O . ASN A 1 79 ? 3.600 1.929 -31.681 1.00 88.75 79 ASN A O 1
ATOM 653 N N . LEU A 1 80 ? 3.729 0.973 -29.647 1.00 86.25 80 LEU A N 1
ATOM 654 C CA . LEU A 1 80 ? 4.334 2.138 -28.989 1.00 86.25 80 LEU A CA 1
ATOM 655 C C . LEU A 1 80 ? 5.785 2.378 -29.425 1.00 86.25 80 LEU A C 1
ATOM 657 O O . LEU A 1 80 ? 6.339 3.432 -29.131 1.00 86.25 80 LEU A O 1
ATOM 661 N N . TRP A 1 81 ? 6.436 1.414 -30.085 1.00 90.62 81 TRP A N 1
ATOM 662 C CA . TRP A 1 81 ? 7.798 1.613 -30.564 1.00 90.62 81 TRP A CA 1
ATOM 663 C C . TRP A 1 81 ? 7.804 2.358 -31.891 1.00 90.62 81 TRP A C 1
ATOM 665 O O . TRP A 1 81 ? 7.479 1.797 -32.942 1.00 90.62 81 TRP A O 1
ATOM 675 N N . GLU A 1 82 ? 8.232 3.612 -31.834 1.00 87.88 82 GLU A N 1
ATOM 676 C CA . GLU A 1 82 ? 8.374 4.495 -32.994 1.00 87.88 82 GLU A CA 1
ATOM 677 C C . GLU A 1 82 ? 9.799 4.469 -33.560 1.00 87.88 82 GLU A C 1
ATOM 679 O O . GLU A 1 82 ? 10.037 4.836 -34.709 1.00 87.88 82 GLU A O 1
ATOM 684 N N . SER A 1 83 ? 10.776 4.004 -32.774 1.00 89.06 83 SER A N 1
ATOM 685 C CA . SER A 1 83 ? 12.179 3.979 -33.184 1.00 89.06 83 SER A CA 1
ATOM 686 C C . SER A 1 83 ? 12.980 2.860 -32.515 1.00 89.06 83 SER A C 1
ATOM 688 O O . SER A 1 83 ? 12.536 2.203 -31.573 1.00 89.06 83 SER A O 1
ATOM 690 N N . LYS A 1 84 ? 14.239 2.682 -32.943 1.00 87.19 84 LYS A N 1
ATOM 691 C CA . LYS A 1 84 ? 15.192 1.822 -32.220 1.00 87.19 84 LYS A CA 1
ATOM 692 C C . LYS A 1 84 ? 15.453 2.303 -30.784 1.00 87.19 84 LYS A C 1
ATOM 694 O O . LYS A 1 84 ? 15.799 1.487 -29.934 1.00 87.19 84 LYS A O 1
ATOM 699 N N . ASN A 1 85 ? 15.263 3.595 -30.489 1.00 90.06 85 ASN A N 1
ATOM 700 C CA . ASN A 1 85 ? 15.375 4.093 -29.116 1.00 90.06 85 ASN A CA 1
ATOM 701 C C . ASN A 1 85 ? 14.248 3.559 -28.231 1.00 90.06 85 ASN A C 1
ATOM 703 O O . ASN A 1 85 ? 14.513 3.224 -27.082 1.00 90.06 85 ASN A O 1
ATOM 707 N N . SER A 1 86 ? 13.037 3.418 -28.771 1.00 91.56 86 SER A N 1
ATOM 708 C CA . SER A 1 86 ? 11.887 2.857 -28.058 1.00 91.56 86 SER A CA 1
ATOM 709 C C . SER A 1 86 ? 12.156 1.434 -27.570 1.00 91.56 86 SER A C 1
ATOM 711 O O . SER A 1 86 ? 11.848 1.087 -26.432 1.00 91.56 86 SER A O 1
ATOM 713 N N . ILE A 1 87 ? 12.818 0.623 -28.401 1.00 91.62 87 ILE A N 1
ATOM 714 C CA . ILE A 1 87 ? 13.217 -0.750 -28.054 1.00 91.62 87 ILE A CA 1
ATOM 715 C C . ILE A 1 87 ? 14.250 -0.746 -26.922 1.00 91.62 87 ILE A C 1
ATOM 717 O O . ILE A 1 87 ? 14.152 -1.522 -25.973 1.00 91.62 87 ILE A O 1
ATOM 721 N N . ASP A 1 88 ? 15.241 0.139 -26.985 1.00 93.62 88 ASP A N 1
ATOM 722 C CA . ASP A 1 88 ? 16.243 0.254 -25.927 1.00 93.62 88 ASP A CA 1
ATOM 723 C C . ASP A 1 88 ? 15.644 0.755 -24.603 1.00 93.62 88 ASP A C 1
ATOM 725 O O . ASP A 1 88 ? 16.009 0.254 -23.537 1.00 93.62 88 ASP A O 1
ATOM 729 N N . LEU A 1 89 ? 14.694 1.693 -24.655 1.00 94.75 89 LEU A N 1
ATOM 730 C CA . LEU A 1 89 ? 13.930 2.140 -23.489 1.00 94.75 89 LEU A CA 1
ATOM 731 C C . LEU A 1 89 ? 13.061 1.015 -22.918 1.00 94.75 89 LEU A C 1
ATOM 733 O O . LEU A 1 89 ? 13.010 0.838 -21.700 1.00 94.75 89 LEU A O 1
ATOM 737 N N . PHE A 1 90 ? 12.447 0.199 -23.775 1.00 93.81 90 PHE A N 1
ATOM 738 C CA . PHE A 1 90 ? 11.713 -0.996 -23.366 1.00 93.81 90 PHE A CA 1
ATOM 739 C C . PHE A 1 90 ? 12.625 -2.007 -22.652 1.00 93.81 90 PHE A C 1
ATOM 741 O O . PHE A 1 90 ? 12.302 -2.478 -21.559 1.00 93.81 90 PHE A O 1
ATOM 748 N N . ARG A 1 91 ? 13.811 -2.288 -23.206 1.00 93.62 91 ARG A N 1
ATOM 749 C CA . ARG A 1 91 ? 14.823 -3.158 -22.577 1.00 93.62 91 ARG A CA 1
ATOM 750 C C . ARG A 1 91 ? 15.302 -2.601 -21.240 1.00 93.62 91 ARG A C 1
ATOM 752 O O . ARG A 1 91 ? 15.415 -3.348 -20.267 1.00 93.62 91 ARG A O 1
ATOM 759 N N . LEU A 1 92 ? 15.544 -1.292 -21.167 1.00 95.94 92 LEU A N 1
ATOM 760 C CA . LEU A 1 92 ? 15.908 -0.618 -19.923 1.00 95.94 92 LEU A CA 1
ATOM 761 C C . LEU A 1 92 ? 14.803 -0.781 -18.871 1.00 95.94 92 LEU A C 1
ATOM 763 O O . LEU A 1 92 ? 15.100 -1.139 -17.733 1.00 95.94 92 LEU A O 1
ATOM 767 N N . ALA A 1 93 ? 13.538 -0.591 -19.248 1.00 94.25 93 ALA A N 1
ATOM 768 C CA . ALA A 1 93 ? 12.395 -0.777 -18.361 1.00 94.25 93 ALA A CA 1
ATOM 769 C C . ALA A 1 93 ? 12.281 -2.228 -17.852 1.00 94.25 93 ALA A C 1
ATOM 771 O O . ALA A 1 93 ? 12.101 -2.444 -16.651 1.00 94.25 93 ALA A O 1
ATOM 772 N N . LEU A 1 94 ? 12.476 -3.228 -18.722 1.00 92.75 94 LEU A N 1
ATOM 773 C CA . LEU A 1 94 ? 12.536 -4.639 -18.320 1.00 92.75 94 LEU A CA 1
ATOM 774 C C . LEU A 1 94 ? 13.641 -4.888 -17.282 1.00 92.75 94 LEU A C 1
ATOM 776 O O . LEU A 1 94 ? 13.394 -5.529 -16.260 1.00 92.75 94 LEU A O 1
ATOM 780 N N . LEU A 1 95 ? 14.848 -4.359 -17.498 1.00 94.62 95 LEU A N 1
ATOM 781 C CA . LEU A 1 95 ? 15.974 -4.520 -16.570 1.00 94.62 95 LEU A CA 1
ATOM 782 C C . LEU A 1 95 ? 15.741 -3.801 -15.232 1.00 94.62 95 LEU A C 1
ATOM 784 O O . LEU A 1 95 ? 16.055 -4.351 -14.172 1.00 94.62 95 LEU A O 1
ATOM 788 N N . LEU A 1 96 ? 15.136 -2.609 -15.255 1.00 95.44 96 LEU A N 1
ATOM 789 C CA . LEU A 1 96 ? 14.751 -1.880 -14.044 1.00 95.44 96 LEU A CA 1
ATOM 790 C C . LEU A 1 96 ? 13.701 -2.624 -13.211 1.00 95.44 96 LEU A C 1
ATOM 792 O O . LEU A 1 96 ? 13.609 -2.375 -12.010 1.00 95.44 96 LEU A O 1
ATOM 796 N N . ASN A 1 97 ? 12.977 -3.599 -13.772 1.00 92.31 97 ASN A N 1
ATOM 797 C CA . ASN A 1 97 ? 12.116 -4.469 -12.972 1.00 92.31 97 ASN A CA 1
ATOM 798 C C . ASN A 1 97 ? 12.898 -5.226 -11.888 1.00 92.31 97 ASN A C 1
ATOM 800 O O . ASN A 1 97 ? 12.450 -5.337 -10.750 1.00 92.31 97 ASN A O 1
ATOM 804 N N . SER A 1 98 ? 14.081 -5.747 -12.227 1.00 91.75 98 SER A N 1
ATOM 805 C CA . SER A 1 98 ? 14.931 -6.449 -11.260 1.00 91.75 98 SER A CA 1
ATOM 806 C C . SER A 1 98 ? 15.429 -5.501 -10.166 1.00 91.75 98 SER A C 1
ATOM 808 O O . SER A 1 98 ? 15.530 -5.894 -9.004 1.00 91.75 98 SER A O 1
ATOM 810 N N . VAL A 1 99 ? 15.681 -4.237 -10.521 1.00 95.38 99 VAL A N 1
ATOM 811 C CA . VAL A 1 99 ? 16.004 -3.180 -9.555 1.00 95.38 99 VAL A CA 1
ATOM 812 C C . VAL A 1 99 ? 14.818 -2.915 -8.626 1.00 95.38 99 VAL A C 1
ATOM 814 O O . VAL A 1 99 ? 14.989 -2.919 -7.408 1.00 95.38 99 VAL A O 1
ATOM 817 N N . LYS A 1 100 ? 13.611 -2.757 -9.183 1.00 94.50 100 LYS A N 1
ATOM 818 C CA . LYS A 1 100 ? 12.362 -2.593 -8.425 1.00 94.50 100 LYS A CA 1
ATOM 819 C C . LYS A 1 100 ? 12.172 -3.720 -7.413 1.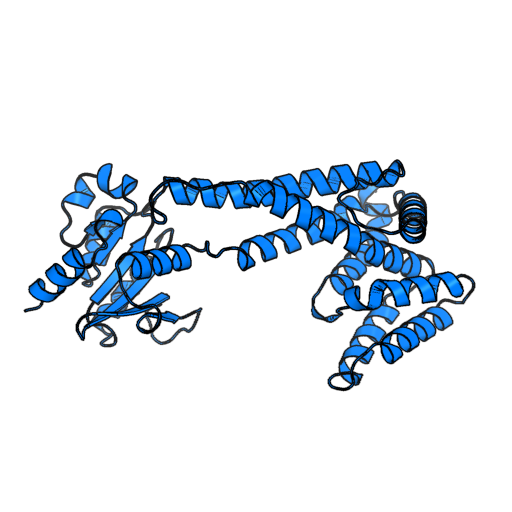00 94.50 100 LYS A C 1
ATOM 821 O O . LYS A 1 100 ? 11.987 -3.438 -6.233 1.00 94.50 100 LYS A O 1
ATOM 826 N N . ILE A 1 101 ? 12.276 -4.977 -7.855 1.00 92.56 101 ILE A N 1
ATOM 827 C CA . ILE A 1 101 ? 12.123 -6.156 -6.989 1.00 92.56 101 ILE A CA 1
ATOM 828 C C . ILE A 1 101 ? 13.120 -6.106 -5.829 1.00 92.56 101 ILE A C 1
ATOM 830 O O . ILE A 1 101 ? 12.715 -6.203 -4.672 1.00 92.56 101 ILE A O 1
ATOM 834 N N . GLY A 1 102 ? 14.406 -5.888 -6.114 1.00 94.62 102 GLY A N 1
ATOM 835 C CA . GLY A 1 102 ? 15.422 -5.858 -5.064 1.00 94.62 102 GLY A CA 1
ATOM 836 C C . GLY A 1 102 ? 15.252 -4.689 -4.080 1.00 94.62 102 GLY A C 1
ATOM 837 O O . GLY A 1 102 ? 15.504 -4.860 -2.886 1.00 94.62 102 GLY A O 1
ATOM 838 N N . ILE A 1 103 ? 14.759 -3.523 -4.526 1.00 96.00 103 ILE A N 1
ATOM 839 C CA . ILE A 1 103 ? 14.375 -2.429 -3.615 1.00 96.00 103 ILE A CA 1
ATOM 840 C C . ILE A 1 103 ? 13.204 -2.857 -2.732 1.00 96.00 103 ILE A C 1
ATOM 842 O O . ILE A 1 103 ? 13.284 -2.713 -1.513 1.00 96.00 103 ILE A O 1
ATOM 846 N N . SER A 1 104 ? 12.132 -3.395 -3.318 1.00 93.56 104 SER A N 1
ATOM 847 C CA . SER A 1 104 ? 10.947 -3.824 -2.571 1.00 93.56 104 SER A CA 1
ATOM 848 C C . SER A 1 104 ? 11.285 -4.885 -1.519 1.00 93.56 104 SER A C 1
ATOM 850 O O . SER A 1 104 ? 10.853 -4.769 -0.371 1.00 93.56 104 SER A O 1
ATOM 852 N N . GLU A 1 105 ? 12.117 -5.871 -1.860 1.00 93.06 105 GLU A N 1
ATOM 853 C CA . GLU A 1 105 ? 12.620 -6.869 -0.909 1.00 93.06 105 GLU A CA 1
ATOM 854 C C . GLU A 1 105 ? 13.447 -6.224 0.211 1.00 93.06 105 GLU A C 1
ATOM 856 O O . GLU A 1 105 ? 13.261 -6.538 1.389 1.00 93.06 105 GLU A O 1
ATOM 861 N N . LYS A 1 106 ? 14.336 -5.282 -0.127 1.00 94.69 106 LYS A N 1
ATOM 862 C CA . LYS A 1 106 ? 15.159 -4.575 0.861 1.00 94.69 106 LYS A CA 1
ATOM 863 C C . LYS A 1 106 ? 14.317 -3.739 1.825 1.00 94.69 106 LYS A C 1
ATOM 865 O O . LYS A 1 106 ? 14.617 -3.736 3.022 1.00 94.69 106 LYS A O 1
ATOM 870 N N . VAL A 1 107 ? 13.273 -3.071 1.336 1.00 93.44 107 VAL A N 1
ATOM 871 C CA . VAL A 1 107 ? 12.315 -2.322 2.165 1.00 93.44 107 VAL A CA 1
ATOM 872 C C . VAL A 1 107 ? 11.590 -3.281 3.103 1.00 93.44 107 VAL A C 1
ATOM 874 O O . VAL A 1 107 ? 11.636 -3.090 4.319 1.00 93.44 107 VAL A O 1
ATOM 877 N N . LYS A 1 108 ? 11.013 -4.363 2.562 1.00 90.06 108 LYS A N 1
ATOM 878 C CA . LYS A 1 108 ? 10.293 -5.375 3.346 1.00 90.06 108 LYS A CA 1
ATOM 879 C C . LYS A 1 108 ? 11.162 -5.952 4.463 1.00 90.06 108 LYS A C 1
ATOM 881 O O . LYS A 1 108 ? 10.747 -5.934 5.614 1.00 90.06 108 LYS A O 1
ATOM 886 N N . ASN A 1 109 ? 12.383 -6.382 4.149 1.00 90.19 109 ASN A N 1
ATOM 887 C CA . ASN A 1 109 ? 13.305 -6.987 5.118 1.00 90.19 109 ASN A CA 1
ATOM 888 C C . ASN A 1 109 ? 13.816 -6.002 6.180 1.00 90.19 109 ASN A C 1
ATOM 890 O O . ASN A 1 109 ? 14.193 -6.407 7.279 1.00 90.19 109 ASN A O 1
ATOM 894 N N . THR A 1 110 ? 13.882 -4.710 5.850 1.00 90.56 110 THR A N 1
ATOM 895 C CA . THR A 1 110 ? 14.250 -3.667 6.819 1.00 90.56 110 THR A CA 1
ATOM 896 C C . THR A 1 110 ? 13.117 -3.434 7.816 1.00 90.56 110 THR A C 1
ATOM 898 O O . THR A 1 110 ? 13.371 -3.325 9.013 1.00 90.56 110 THR A O 1
ATOM 901 N N . LEU A 1 111 ? 11.871 -3.399 7.337 1.00 87.12 111 LEU A N 1
ATOM 902 C CA . LEU A 1 111 ? 10.706 -3.079 8.163 1.00 87.12 111 LEU A CA 1
ATOM 903 C C . LEU A 1 111 ? 10.123 -4.284 8.904 1.00 87.12 111 LEU A C 1
ATOM 905 O O . LEU A 1 111 ? 9.597 -4.112 9.999 1.00 87.12 111 LEU A O 1
ATOM 909 N N . SER A 1 112 ? 10.265 -5.504 8.377 1.00 80.69 112 SER A N 1
ATOM 910 C CA . SER A 1 112 ? 9.761 -6.732 9.013 1.00 80.69 112 SER A CA 1
ATOM 911 C C . SER A 1 112 ? 10.404 -7.035 10.368 1.00 80.69 112 SER A C 1
ATOM 913 O O . SER A 1 112 ? 9.918 -7.885 11.102 1.00 80.69 112 SER A O 1
ATOM 915 N N . LYS A 1 113 ? 11.503 -6.354 10.707 1.00 72.69 113 LYS A N 1
ATOM 916 C CA . LYS A 1 113 ? 12.176 -6.464 12.006 1.00 72.69 113 LYS A CA 1
ATOM 917 C 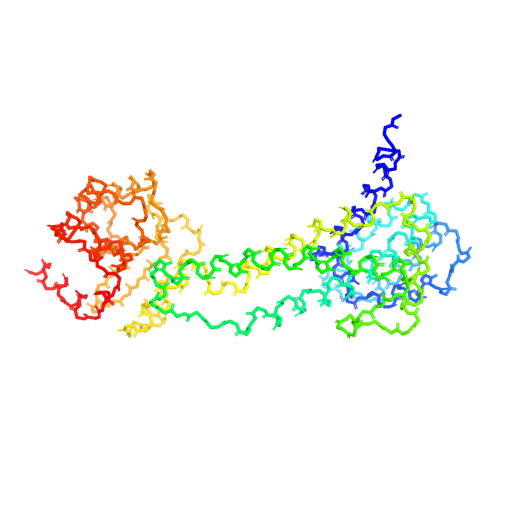C . LYS A 1 113 ? 11.485 -5.668 13.118 1.00 72.69 113 LYS A C 1
ATOM 919 O O . LYS A 1 113 ? 11.932 -5.728 14.258 1.00 72.69 113 LYS A O 1
ATOM 924 N N . LYS A 1 114 ? 10.438 -4.897 12.807 1.00 75.62 114 LYS A N 1
ATOM 925 C CA . LYS A 1 114 ? 9.734 -4.070 13.790 1.00 75.62 114 LYS A CA 1
ATOM 926 C C . LYS A 1 114 ? 8.608 -4.853 14.458 1.00 75.62 114 LYS A C 1
ATOM 928 O O . LYS A 1 114 ? 7.666 -5.278 13.799 1.00 75.62 114 LYS A O 1
ATOM 933 N N . SER A 1 115 ? 8.690 -4.993 15.776 1.00 77.12 115 SER A N 1
ATOM 934 C CA . SER A 1 115 ? 7.573 -5.413 16.622 1.00 77.12 115 SER A CA 1
ATOM 935 C C . SER A 1 115 ? 6.840 -4.182 17.150 1.00 77.12 115 SER A C 1
ATOM 937 O O . SER A 1 115 ? 7.479 -3.274 17.683 1.00 77.12 115 SER A O 1
ATOM 939 N N . TYR A 1 116 ? 5.513 -4.163 17.042 1.00 84.44 116 TYR A N 1
ATOM 940 C CA . TYR A 1 116 ? 4.685 -3.127 17.661 1.00 84.44 116 TYR A CA 1
ATOM 941 C C . TYR A 1 116 ? 4.250 -3.564 19.057 1.00 84.44 116 TYR A C 1
ATOM 943 O O . TYR A 1 116 ? 3.928 -4.734 19.267 1.00 84.44 116 TYR A O 1
ATOM 951 N N . PHE A 1 117 ? 4.208 -2.626 19.998 1.00 84.19 117 PHE A N 1
ATOM 952 C CA . PHE A 1 117 ? 3.730 -2.875 21.360 1.00 84.19 117 PHE A CA 1
ATOM 953 C C . PHE A 1 117 ? 2.389 -2.178 21.628 1.00 84.19 117 PHE A C 1
ATOM 955 O O . PHE A 1 117 ? 2.028 -1.218 20.944 1.00 84.19 117 PHE A O 1
ATOM 962 N N . GLY A 1 118 ? 1.678 -2.646 22.658 1.00 85.44 118 GLY A N 1
ATOM 963 C CA . GLY A 1 118 ? 0.373 -2.121 23.076 1.00 85.44 118 GLY A CA 1
ATOM 964 C C . GLY A 1 118 ? -0.820 -2.912 22.529 1.00 85.44 118 GLY A C 1
ATOM 965 O O . GLY A 1 118 ? -0.664 -3.843 21.739 1.00 85.44 118 GLY A O 1
ATOM 966 N N . ASP A 1 119 ? -2.029 -2.550 22.973 1.00 88.00 119 ASP A N 1
ATOM 967 C CA . ASP A 1 119 ? -3.274 -3.120 22.438 1.00 88.00 119 ASP A CA 1
ATOM 968 C C . ASP A 1 119 ? -3.416 -2.727 20.957 1.00 88.00 119 ASP A C 1
ATOM 970 O O . ASP A 1 119 ? -3.204 -1.569 20.596 1.00 88.00 119 ASP A O 1
ATOM 974 N N . LYS A 1 120 ? -3.782 -3.670 20.085 1.00 89.44 120 LYS A N 1
ATOM 975 C CA . LYS A 1 120 ? -3.894 -3.431 18.636 1.00 89.44 120 LYS A CA 1
ATOM 976 C C . LYS A 1 120 ? -4.913 -2.341 18.272 1.00 89.44 120 LYS A C 1
ATOM 978 O O . LYS A 1 120 ? -4.788 -1.722 17.217 1.00 89.44 120 LYS A O 1
ATOM 983 N N . LEU A 1 121 ? -5.889 -2.073 19.141 1.00 93.06 121 LEU A N 1
ATOM 984 C CA . LEU A 1 121 ? -6.903 -1.025 18.982 1.00 93.06 121 LEU A CA 1
ATOM 985 C C . LEU A 1 121 ? -6.553 0.287 19.712 1.00 93.06 121 LEU A C 1
ATOM 987 O O . LEU A 1 121 ? -7.399 1.177 19.811 1.00 93.06 121 LEU A O 1
ATOM 991 N N . SER A 1 122 ? -5.326 0.412 20.226 1.00 93.50 122 SER A N 1
ATOM 992 C CA . SER A 1 122 ? -4.819 1.611 20.907 1.00 93.50 122 SER A CA 1
ATOM 993 C C . SER A 1 122 ? -4.274 2.671 19.945 1.00 93.50 122 SER A C 1
ATOM 995 O O . SER A 1 122 ? -3.901 2.372 18.804 1.00 93.50 122 SER A O 1
ATOM 997 N N . LEU A 1 123 ? -4.173 3.917 20.423 1.00 91.44 123 LEU A N 1
ATOM 998 C CA . LEU A 1 123 ? -3.524 5.000 19.672 1.00 91.44 123 LEU A CA 1
ATOM 999 C C . LEU A 1 123 ? -2.025 4.748 19.499 1.00 91.44 123 LEU A C 1
ATOM 1001 O O . LEU A 1 123 ? -1.465 5.041 18.442 1.00 91.44 123 LEU A O 1
ATOM 1005 N N . VAL A 1 124 ? -1.374 4.196 20.526 1.00 90.94 124 VAL A N 1
ATOM 1006 C CA . VAL A 1 124 ? 0.059 3.881 20.495 1.00 90.94 124 VAL A CA 1
ATOM 1007 C C . VAL A 1 124 ? 0.376 2.866 19.398 1.00 90.94 124 VAL A C 1
ATOM 1009 O O . VAL A 1 124 ? 1.332 3.054 18.641 1.00 90.94 124 VAL A O 1
ATOM 1012 N N . TYR A 1 125 ? -0.431 1.813 19.264 1.00 90.31 125 TYR A N 1
ATOM 1013 C CA . TYR A 1 125 ? -0.270 0.843 18.180 1.00 90.31 125 TYR A CA 1
ATOM 1014 C C . TYR A 1 125 ? -0.564 1.476 16.814 1.00 90.31 125 TYR A C 1
ATOM 1016 O O . TYR A 1 125 ? 0.196 1.286 15.861 1.00 90.31 125 TYR A O 1
ATOM 1024 N N . ASP A 1 126 ? -1.635 2.273 16.710 1.00 88.38 126 ASP A N 1
ATOM 1025 C CA . ASP A 1 126 ? -2.007 2.929 15.453 1.00 88.38 126 ASP A CA 1
ATOM 1026 C C . ASP A 1 126 ? -0.897 3.855 14.934 1.00 88.38 126 ASP A C 1
ATOM 1028 O O . ASP A 1 126 ? -0.533 3.769 13.760 1.00 88.38 126 ASP A O 1
ATOM 1032 N N . SER A 1 127 ? -0.286 4.650 15.815 1.00 88.06 127 SER A N 1
ATOM 1033 C CA . SER A 1 127 ? 0.847 5.522 15.489 1.00 88.06 127 SER A CA 1
ATOM 1034 C C . SER A 1 127 ? 2.045 4.734 14.947 1.00 88.06 127 SER A C 1
ATOM 1036 O O . SER A 1 127 ? 2.562 5.053 13.876 1.00 88.06 127 SER A O 1
ATOM 1038 N N . GLN A 1 128 ? 2.438 3.645 15.619 1.00 87.88 128 GLN A N 1
ATOM 1039 C CA . GLN A 1 128 ? 3.540 2.787 15.165 1.00 87.88 128 GLN A CA 1
ATOM 1040 C C . GLN A 1 128 ? 3.257 2.165 13.789 1.00 87.88 128 GLN A C 1
ATOM 1042 O O . GLN A 1 128 ? 4.117 2.195 12.906 1.00 87.88 128 GLN A O 1
ATOM 1047 N N . SER A 1 129 ? 2.040 1.650 13.587 1.00 83.50 129 SER A N 1
ATOM 1048 C CA . SER A 1 129 ? 1.639 1.034 12.318 1.00 83.50 129 SER A CA 1
ATOM 1049 C C . SER A 1 129 ? 1.614 2.042 11.160 1.00 83.50 129 SER A C 1
ATOM 1051 O O . SER A 1 129 ? 2.090 1.742 10.064 1.00 83.50 129 SER A O 1
ATOM 1053 N N . CYS A 1 130 ? 1.146 3.271 11.405 1.00 83.44 130 CYS A N 1
ATOM 1054 C CA . CYS A 1 130 ? 1.144 4.338 10.403 1.00 83.44 130 CYS A CA 1
ATOM 1055 C C . CYS A 1 130 ? 2.556 4.808 10.072 1.00 83.44 130 CYS A C 1
ATOM 1057 O O . CYS A 1 130 ? 2.889 4.977 8.898 1.00 83.44 130 CYS A O 1
ATOM 1059 N N . ASN A 1 131 ? 3.399 4.968 11.093 1.00 86.19 131 ASN A N 1
ATOM 1060 C CA . ASN A 1 131 ? 4.789 5.355 10.904 1.00 86.19 131 ASN A CA 1
ATOM 1061 C C . ASN A 1 131 ? 5.543 4.327 10.064 1.00 86.19 131 ASN A C 1
ATOM 1063 O O . ASN A 1 131 ? 6.303 4.724 9.190 1.00 86.19 131 ASN A O 1
ATOM 1067 N N . SER A 1 132 ? 5.271 3.030 10.226 1.00 85.62 132 SER A N 1
ATOM 1068 C CA . SER A 1 132 ? 5.859 1.999 9.362 1.00 85.62 132 SER A CA 1
ATOM 1069 C C . SER A 1 132 ? 5.509 2.193 7.879 1.00 85.62 132 SER A C 1
ATOM 1071 O O . SER A 1 132 ? 6.376 2.081 7.011 1.00 85.62 132 SER A O 1
ATOM 1073 N N . ALA A 1 133 ? 4.263 2.564 7.565 1.00 85.56 133 ALA A N 1
ATOM 1074 C CA . ALA A 1 133 ? 3.863 2.875 6.191 1.00 85.56 133 ALA A CA 1
ATOM 1075 C C . ALA A 1 133 ? 4.583 4.124 5.647 1.00 85.56 133 ALA A C 1
ATOM 1077 O O . ALA A 1 133 ? 4.974 4.161 4.477 1.00 85.56 133 ALA A O 1
ATOM 1078 N N . TYR A 1 134 ? 4.791 5.143 6.484 1.00 89.56 134 TYR A N 1
ATOM 1079 C CA . TYR A 1 134 ? 5.561 6.332 6.109 1.00 89.56 134 TYR A CA 1
ATOM 1080 C C . TYR A 1 134 ? 7.038 6.005 5.887 1.00 89.56 134 TYR A C 1
ATOM 1082 O O . TYR A 1 134 ? 7.608 6.394 4.868 1.00 89.56 134 TYR A O 1
ATOM 1090 N N . GLU A 1 135 ? 7.639 5.220 6.774 1.00 91.62 135 GLU A N 1
ATOM 1091 C CA . GLU A 1 135 ? 9.008 4.734 6.638 1.00 91.62 135 GLU A CA 1
ATOM 1092 C C . GLU A 1 135 ? 9.196 3.914 5.366 1.00 91.62 135 GLU A C 1
ATOM 1094 O O . GLU A 1 135 ? 10.189 4.109 4.673 1.00 91.62 135 GLU A O 1
ATOM 1099 N N . ALA A 1 136 ? 8.239 3.053 5.003 1.00 91.88 136 ALA A N 1
ATOM 1100 C CA . ALA A 1 136 ? 8.282 2.301 3.751 1.00 91.88 136 ALA A CA 1
ATOM 1101 C C . ALA A 1 136 ? 8.369 3.225 2.534 1.00 91.88 136 ALA A C 1
ATOM 1103 O O . ALA A 1 136 ? 9.208 3.010 1.655 1.00 91.88 136 ALA A O 1
ATOM 1104 N N . ARG A 1 137 ? 7.546 4.280 2.492 1.00 93.12 137 ARG A N 1
ATOM 1105 C CA . ARG A 1 137 ? 7.553 5.270 1.402 1.00 93.12 137 ARG A CA 1
ATOM 1106 C C . ARG A 1 137 ? 8.871 6.037 1.351 1.00 93.12 137 ARG A C 1
ATOM 1108 O O . ARG A 1 137 ? 9.489 6.112 0.292 1.00 93.12 137 ARG A O 1
ATOM 1115 N N . ILE A 1 138 ? 9.334 6.553 2.490 1.00 95.25 138 ILE A N 1
ATOM 1116 C CA . ILE A 1 138 ? 10.584 7.319 2.574 1.00 95.25 138 ILE A CA 1
ATOM 1117 C C . ILE A 1 138 ? 11.792 6.450 2.212 1.00 95.25 138 ILE A C 1
ATOM 1119 O O . ILE A 1 138 ? 12.601 6.841 1.371 1.00 95.25 138 ILE A O 1
ATOM 1123 N N . LEU A 1 139 ? 11.892 5.246 2.780 1.00 95.75 139 LEU A N 1
ATOM 1124 C CA . LEU A 1 139 ? 12.980 4.311 2.499 1.00 95.75 139 LEU A CA 1
ATOM 1125 C C . LEU A 1 139 ? 13.009 3.920 1.019 1.00 95.75 139 LEU A C 1
ATOM 1127 O O . LEU A 1 139 ? 14.082 3.848 0.426 1.00 95.75 139 LEU A O 1
ATOM 1131 N N . THR A 1 140 ? 11.845 3.728 0.400 1.00 96.75 140 THR A N 1
ATOM 1132 C CA . THR A 1 140 ? 11.738 3.453 -1.039 1.00 96.75 140 THR A CA 1
ATOM 1133 C C . THR A 1 140 ? 12.288 4.599 -1.875 1.00 96.75 140 THR A C 1
ATOM 1135 O O . THR A 1 140 ? 13.079 4.354 -2.788 1.00 96.75 140 THR A O 1
ATOM 1138 N N . SER A 1 141 ? 11.919 5.843 -1.563 1.00 96.56 141 SER A N 1
ATOM 1139 C CA . SER A 1 141 ? 12.429 7.026 -2.266 1.00 96.56 141 SER A CA 1
ATOM 1140 C C . SER A 1 141 ? 13.944 7.165 -2.120 1.00 96.56 141 SER A C 1
ATOM 1142 O O . SER A 1 141 ? 14.638 7.381 -3.116 1.00 96.56 141 SER A O 1
ATOM 1144 N N . ILE A 1 142 ? 14.468 6.978 -0.901 1.00 97.19 142 ILE A N 1
ATOM 1145 C CA . ILE A 1 142 ? 15.910 7.018 -0.620 1.00 97.19 142 ILE A CA 1
ATOM 1146 C C . ILE A 1 142 ? 16.635 5.944 -1.434 1.00 97.19 142 ILE A C 1
ATOM 1148 O O . ILE A 1 142 ? 17.552 6.265 -2.187 1.00 97.19 142 ILE A O 1
ATOM 1152 N N . LEU A 1 143 ? 16.202 4.682 -1.345 1.00 97.31 143 LEU A N 1
ATOM 1153 C CA . LEU A 1 143 ? 16.838 3.571 -2.057 1.00 97.31 143 LEU A CA 1
ATOM 1154 C C . LEU A 1 143 ? 16.765 3.745 -3.576 1.00 97.31 143 LEU A C 1
ATOM 1156 O O . LEU A 1 143 ? 17.764 3.513 -4.254 1.00 97.31 143 LEU A O 1
ATOM 1160 N N . SER A 1 144 ? 15.627 4.199 -4.109 1.00 96.75 144 SER A N 1
ATOM 1161 C CA . SER A 1 144 ? 15.457 4.456 -5.547 1.00 96.75 144 SER A CA 1
ATOM 1162 C C . SER A 1 144 ? 16.440 5.520 -6.036 1.00 96.75 144 SER A C 1
ATOM 1164 O O . SER A 1 144 ? 17.138 5.305 -7.027 1.00 96.75 144 SER A O 1
ATOM 1166 N N . LYS A 1 145 ? 16.567 6.632 -5.299 1.00 95.50 145 LYS A N 1
ATOM 1167 C CA . LYS A 1 145 ? 17.529 7.696 -5.614 1.00 95.50 145 LYS A CA 1
ATOM 1168 C C . LYS A 1 145 ? 18.970 7.186 -5.540 1.00 95.50 145 LYS A C 1
ATOM 1170 O O . LYS A 1 145 ? 19.738 7.368 -6.482 1.00 95.50 145 LYS A O 1
ATOM 1175 N N . THR A 1 146 ? 19.336 6.514 -4.447 1.00 96.31 146 THR A N 1
ATOM 1176 C CA . THR A 1 146 ? 20.689 5.977 -4.242 1.00 96.31 146 THR A CA 1
ATOM 1177 C C . THR A 1 146 ? 21.073 4.966 -5.318 1.00 96.31 146 THR A C 1
ATOM 1179 O O . THR A 1 146 ? 22.191 5.009 -5.828 1.00 96.31 146 THR A O 1
ATOM 1182 N N . ILE A 1 147 ? 20.171 4.057 -5.696 1.00 95.56 147 ILE A N 1
ATOM 1183 C CA . ILE A 1 147 ? 20.473 3.056 -6.719 1.00 95.56 147 ILE A CA 1
ATOM 1184 C C . ILE A 1 147 ? 20.670 3.703 -8.078 1.00 95.56 147 ILE A C 1
ATOM 1186 O O . ILE A 1 147 ? 21.625 3.340 -8.752 1.00 95.56 147 ILE A O 1
ATOM 1190 N N . LEU A 1 148 ? 19.843 4.665 -8.484 1.00 91.94 148 LEU A N 1
ATOM 1191 C CA . LEU A 1 148 ? 20.032 5.298 -9.790 1.00 91.94 148 LEU A CA 1
ATOM 1192 C C . LEU A 1 148 ? 21.350 6.073 -9.881 1.00 91.94 148 LEU A C 1
ATOM 1194 O O . LEU A 1 148 ? 22.037 5.969 -10.897 1.00 91.94 148 LEU A O 1
ATOM 1198 N N . LEU A 1 149 ? 21.766 6.746 -8.803 1.00 92.31 149 LEU A N 1
ATOM 1199 C CA . LEU A 1 149 ? 23.108 7.335 -8.712 1.00 92.31 149 LEU A CA 1
ATOM 1200 C C . LEU A 1 149 ? 24.208 6.266 -8.818 1.00 92.31 149 LEU A C 1
ATOM 1202 O O . LEU A 1 149 ? 25.218 6.462 -9.495 1.00 92.31 149 LEU A O 1
ATOM 1206 N N . ASN A 1 150 ? 24.015 5.106 -8.190 1.00 94.12 150 ASN A N 1
ATOM 1207 C CA . ASN A 1 150 ? 24.954 3.992 -8.307 1.00 94.12 150 ASN A CA 1
ATOM 1208 C C . ASN A 1 150 ? 24.996 3.418 -9.730 1.00 94.12 150 ASN A C 1
ATOM 1210 O O . ASN A 1 150 ? 26.089 3.155 -10.225 1.00 94.12 150 ASN A O 1
ATOM 1214 N N . LEU A 1 151 ? 23.854 3.281 -10.417 1.00 93.56 151 LEU A N 1
ATOM 1215 C CA . LEU A 1 151 ? 23.795 2.793 -11.799 1.00 93.56 151 LEU A CA 1
ATOM 1216 C C . LEU A 1 151 ? 24.568 3.710 -12.754 1.00 93.56 151 LEU A C 1
ATOM 1218 O O . LEU A 1 151 ? 25.291 3.212 -13.615 1.00 93.56 151 LEU A O 1
ATOM 1222 N N . GLN A 1 152 ? 24.470 5.033 -12.579 1.00 88.75 152 GLN A N 1
ATOM 1223 C CA . GLN A 1 152 ? 25.259 6.007 -13.348 1.00 88.75 152 GLN A CA 1
ATOM 1224 C C . GLN A 1 152 ? 26.770 5.831 -13.125 1.00 88.75 152 GLN A C 1
ATOM 1226 O O . GLN A 1 152 ? 27.558 5.981 -14.058 1.0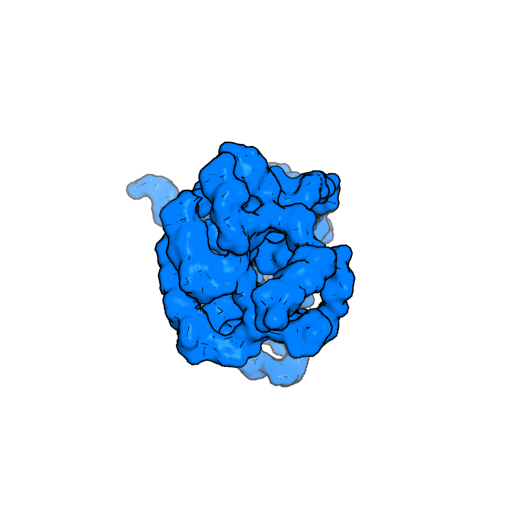0 88.75 152 GLN A O 1
ATOM 1231 N N . ASN A 1 153 ? 27.161 5.424 -11.916 1.00 90.75 153 ASN A N 1
ATOM 1232 C CA . ASN A 1 153 ? 28.537 5.096 -11.537 1.00 90.75 153 ASN A CA 1
ATOM 1233 C C . ASN A 1 153 ? 28.903 3.616 -11.759 1.00 90.75 153 ASN A C 1
ATOM 1235 O O . ASN A 1 153 ? 29.921 3.154 -11.246 1.00 90.75 153 ASN A O 1
ATOM 1239 N N . GLN A 1 154 ? 28.080 2.860 -12.497 1.00 91.81 154 GLN A N 1
ATOM 1240 C CA . GLN A 1 154 ? 28.280 1.435 -12.801 1.00 91.81 154 GLN A CA 1
ATOM 1241 C C . GLN A 1 154 ? 28.451 0.545 -11.556 1.00 91.81 154 GLN A C 1
ATOM 1243 O O . GLN A 1 154 ? 29.162 -0.463 -11.560 1.00 91.81 154 GLN A O 1
ATOM 1248 N N . LYS A 1 155 ? 27.768 0.903 -10.468 1.00 94.06 155 LYS A N 1
ATOM 1249 C CA . LYS A 1 155 ? 27.708 0.144 -9.217 1.00 94.06 155 LYS A CA 1
ATOM 1250 C C . LYS A 1 155 ? 26.297 -0.386 -9.004 1.00 94.06 155 LYS A C 1
ATOM 1252 O O . LYS A 1 155 ? 25.307 0.281 -9.289 1.00 94.06 155 LYS A O 1
ATOM 1257 N N . LEU A 1 156 ? 26.206 -1.602 -8.475 1.00 93.31 156 LEU A N 1
ATOM 1258 C CA . LEU A 1 156 ? 24.936 -2.223 -8.117 1.00 93.31 156 LEU A CA 1
ATOM 1259 C C . LEU A 1 156 ? 25.104 -2.953 -6.782 1.00 93.31 156 LEU A C 1
ATOM 1261 O O . LEU A 1 156 ? 26.048 -3.737 -6.664 1.00 93.31 156 LEU A O 1
ATOM 1265 N N . PRO A 1 157 ? 24.250 -2.693 -5.781 1.00 92.62 157 PRO A N 1
ATOM 1266 C CA . PRO A 1 157 ? 24.370 -3.341 -4.485 1.00 92.62 157 PRO A CA 1
ATOM 1267 C C . PRO A 1 157 ? 23.915 -4.805 -4.546 1.00 92.62 157 PRO A C 1
ATOM 1269 O O . PRO A 1 157 ? 23.051 -5.166 -5.342 1.00 92.62 157 PRO A O 1
ATOM 1272 N N . ASN A 1 158 ? 24.449 -5.633 -3.645 1.00 91.19 158 ASN A N 1
ATOM 1273 C CA . ASN A 1 158 ? 24.263 -7.093 -3.658 1.00 91.19 158 ASN A CA 1
ATOM 1274 C C . ASN A 1 158 ? 22.809 -7.558 -3.471 1.00 91.19 158 ASN A C 1
ATOM 1276 O O . ASN A 1 158 ? 22.480 -8.690 -3.810 1.00 91.19 158 ASN A O 1
ATOM 1280 N N . TYR A 1 159 ? 21.931 -6.708 -2.928 1.00 91.75 159 TYR A N 1
ATOM 1281 C CA . TYR A 1 159 ? 20.508 -7.032 -2.786 1.00 91.75 159 TYR A CA 1
ATOM 1282 C C . TYR A 1 159 ? 19.718 -6.877 -4.098 1.00 91.75 159 TYR A C 1
ATOM 1284 O O . TYR A 1 159 ? 18.560 -7.277 -4.149 1.00 91.75 159 TYR A O 1
ATOM 1292 N N . ILE A 1 160 ? 20.319 -6.329 -5.162 1.00 94.44 160 ILE A N 1
ATOM 1293 C CA . ILE A 1 160 ? 19.746 -6.379 -6.508 1.00 94.44 160 ILE A CA 1
ATOM 1294 C C . ILE A 1 160 ? 20.335 -7.584 -7.243 1.00 94.44 160 ILE A C 1
ATOM 1296 O O . ILE A 1 160 ? 21.508 -7.593 -7.618 1.00 94.44 160 ILE A O 1
ATOM 1300 N N . LYS A 1 161 ? 19.503 -8.603 -7.465 1.00 91.25 161 LYS A N 1
ATOM 1301 C CA . LYS A 1 161 ? 19.902 -9.856 -8.114 1.00 91.25 161 LYS A CA 1
ATOM 1302 C C . LYS A 1 161 ? 19.736 -9.750 -9.632 1.00 91.25 161 LYS A C 1
ATOM 1304 O O . LYS A 1 161 ? 18.622 -9.826 -10.146 1.00 91.25 161 LYS A O 1
ATOM 1309 N N . ILE A 1 162 ? 20.847 -9.542 -10.335 1.00 91.44 162 ILE A N 1
ATOM 1310 C CA . ILE A 1 162 ? 20.941 -9.487 -11.802 1.00 91.44 162 ILE A CA 1
ATOM 1311 C C . ILE A 1 162 ? 22.248 -10.180 -12.206 1.00 91.44 162 ILE A C 1
ATOM 1313 O O . ILE A 1 162 ? 23.283 -9.924 -11.587 1.00 91.44 162 ILE A O 1
ATOM 1317 N N . ASP A 1 163 ? 22.221 -11.043 -13.223 1.00 91.19 163 ASP A N 1
ATOM 1318 C CA . ASP A 1 163 ? 23.432 -11.693 -13.733 1.00 91.19 163 ASP A CA 1
ATOM 1319 C C . ASP A 1 163 ? 24.395 -10.688 -14.394 1.00 91.19 163 ASP A C 1
ATOM 1321 O O . ASP A 1 163 ? 24.033 -9.571 -14.772 1.00 91.19 163 ASP A O 1
ATOM 1325 N N . ASN A 1 164 ? 25.655 -11.088 -14.563 1.00 90.88 164 ASN A N 1
ATOM 1326 C CA . ASN A 1 164 ? 26.701 -10.187 -15.045 1.00 90.88 164 ASN A CA 1
ATOM 1327 C C . ASN A 1 164 ? 26.457 -9.647 -16.462 1.00 90.88 164 ASN A C 1
ATOM 1329 O O . ASN A 1 164 ? 26.846 -8.510 -16.742 1.00 90.88 164 ASN A O 1
ATOM 1333 N N . ASN A 1 165 ? 25.823 -10.415 -17.352 1.00 91.00 165 ASN A N 1
ATOM 1334 C CA . ASN A 1 165 ? 25.558 -9.955 -18.715 1.00 91.00 165 ASN A CA 1
ATOM 1335 C C . ASN A 1 165 ? 24.471 -8.878 -18.707 1.00 91.00 165 ASN A C 1
ATOM 1337 O O . ASN A 1 165 ? 24.660 -7.806 -19.284 1.00 91.00 165 ASN A O 1
ATOM 1341 N N . ARG A 1 166 ? 23.378 -9.114 -17.977 1.00 92.81 166 ARG A N 1
ATOM 1342 C CA . ARG A 1 166 ? 22.286 -8.143 -17.822 1.00 92.81 166 ARG A CA 1
ATOM 1343 C C . ARG A 1 166 ? 22.690 -6.915 -17.029 1.00 92.81 166 ARG A C 1
ATOM 1345 O O . ARG A 1 166 ? 22.241 -5.815 -17.331 1.00 92.81 166 ARG A O 1
ATOM 1352 N N . LYS A 1 167 ? 23.589 -7.065 -16.057 1.00 94.50 167 LYS A N 1
ATOM 1353 C CA . LYS A 1 167 ? 24.172 -5.938 -15.322 1.00 94.50 167 LYS A CA 1
ATOM 1354 C C . LYS A 1 167 ? 24.964 -5.014 -16.252 1.00 94.50 167 LYS A C 1
ATOM 1356 O O . LYS A 1 167 ? 24.792 -3.800 -16.186 1.00 94.50 167 LYS A O 1
ATOM 1361 N N . LYS A 1 168 ? 25.795 -5.576 -17.141 1.00 94.31 168 LYS A N 1
ATOM 1362 C CA . LYS A 1 168 ? 26.523 -4.797 -18.159 1.00 94.31 168 LYS A CA 1
ATOM 1363 C C . LYS A 1 168 ? 25.559 -4.077 -19.104 1.00 94.31 168 LYS A C 1
ATOM 1365 O O . LYS A 1 168 ? 25.733 -2.886 -19.346 1.00 94.31 168 LYS A O 1
ATOM 1370 N N . GLU A 1 169 ? 24.529 -4.776 -19.579 1.00 94.62 169 GLU A N 1
ATOM 1371 C CA . GLU A 1 169 ? 23.482 -4.214 -20.442 1.00 94.62 169 GLU A CA 1
ATOM 1372 C C . GLU A 1 169 ? 22.738 -3.053 -19.759 1.00 94.62 169 GLU A C 1
ATOM 1374 O O . GLU A 1 169 ? 22.604 -1.975 -20.338 1.00 94.62 169 GLU A O 1
ATOM 1379 N N . LEU A 1 170 ? 22.338 -3.228 -18.494 1.00 96.56 170 LEU A N 1
ATOM 1380 C CA . LEU A 1 170 ? 21.697 -2.188 -17.688 1.00 96.56 170 LEU A CA 1
ATOM 1381 C C . LEU A 1 170 ? 22.579 -0.940 -17.588 1.00 96.56 170 LEU A C 1
ATOM 1383 O O . LEU A 1 170 ? 22.102 0.165 -17.835 1.00 96.56 170 LEU A O 1
ATOM 1387 N N . PHE A 1 171 ? 23.865 -1.094 -17.266 1.00 96.88 171 PHE A N 1
ATOM 1388 C CA . PHE A 1 171 ? 24.785 0.042 -17.175 1.00 96.88 171 PHE A CA 1
ATOM 1389 C C . PHE A 1 171 ? 24.975 0.760 -18.511 1.00 96.88 171 PHE A C 1
ATOM 1391 O O . PHE A 1 171 ? 25.009 1.991 -18.543 1.00 96.88 171 PHE A O 1
ATOM 1398 N N . GLN A 1 172 ? 25.068 0.017 -19.615 1.00 95.62 172 GLN A N 1
ATOM 1399 C CA . GLN A 1 172 ? 25.175 0.599 -20.953 1.00 95.62 172 GLN A CA 1
ATOM 1400 C C . GLN A 1 172 ? 23.933 1.425 -21.305 1.00 95.62 172 GLN A C 1
ATOM 1402 O O . GLN A 1 172 ? 24.068 2.572 -21.735 1.00 95.62 172 GLN A O 1
ATOM 1407 N N . LEU A 1 173 ? 22.736 0.881 -21.073 1.00 96.06 173 LEU A N 1
ATOM 1408 C CA . LEU A 1 173 ? 21.477 1.574 -21.347 1.00 96.06 173 LEU A CA 1
ATOM 1409 C C . LEU A 1 173 ? 21.285 2.790 -20.431 1.00 96.06 173 LEU A C 1
ATOM 1411 O O . LEU A 1 173 ? 20.966 3.871 -20.920 1.00 96.06 173 LEU A O 1
ATOM 1415 N N . VAL A 1 174 ? 21.573 2.672 -19.130 1.00 96.38 174 VAL A N 1
ATOM 1416 C CA . VAL A 1 174 ? 21.526 3.818 -18.204 1.00 96.38 174 VAL A CA 1
ATOM 1417 C C . VAL A 1 174 ? 22.482 4.920 -18.657 1.00 96.38 174 VAL A C 1
ATOM 1419 O O . VAL A 1 174 ? 22.073 6.074 -18.735 1.00 96.38 174 VAL A O 1
ATOM 1422 N N . LYS A 1 175 ? 23.728 4.590 -19.020 1.00 94.69 175 LYS A N 1
ATOM 1423 C CA . LYS A 1 175 ? 24.703 5.576 -19.516 1.00 94.69 175 LYS A CA 1
ATOM 1424 C C . LYS A 1 175 ? 24.248 6.237 -20.821 1.00 94.69 175 LYS A C 1
ATOM 1426 O O . LYS A 1 175 ? 24.479 7.430 -21.007 1.00 94.69 175 LYS A O 1
ATOM 1431 N N . LYS A 1 176 ? 23.619 5.474 -21.721 1.00 94.12 176 LYS A N 1
ATOM 1432 C CA . LYS A 1 176 ? 23.119 5.966 -23.013 1.00 94.12 176 LYS A CA 1
ATOM 1433 C C . LYS A 1 176 ? 21.942 6.934 -22.848 1.00 94.12 176 LYS A C 1
ATOM 1435 O O . LYS A 1 176 ? 21.894 7.938 -23.557 1.00 94.12 176 LYS A O 1
ATOM 1440 N N . TYR A 1 177 ? 21.018 6.648 -21.929 1.00 93.38 177 TYR A N 1
ATOM 1441 C CA . TYR A 1 177 ? 19.753 7.382 -21.812 1.00 93.38 177 TYR A CA 1
ATOM 1442 C C . TYR A 1 177 ? 19.687 8.388 -20.662 1.00 93.38 177 TYR A C 1
ATOM 1444 O O . TYR A 1 177 ? 18.856 9.281 -20.734 1.00 93.38 177 TYR A O 1
ATOM 1452 N N . SER A 1 178 ? 20.571 8.349 -19.660 1.00 90.56 178 SER A N 1
ATOM 1453 C CA . SER A 1 178 ? 20.504 9.254 -18.493 1.00 90.56 178 SER A CA 1
ATOM 1454 C C . SER A 1 178 ? 20.610 10.750 -18.812 1.00 90.56 178 SER A C 1
ATOM 1456 O O . SER A 1 178 ? 20.214 11.571 -17.994 1.00 90.56 178 SER A O 1
ATOM 1458 N N . LYS A 1 179 ? 21.144 11.119 -19.985 1.00 88.62 179 LYS A N 1
ATOM 1459 C CA . LYS A 1 179 ? 21.194 12.513 -20.468 1.00 88.62 179 LYS A CA 1
ATOM 1460 C C . LYS A 1 179 ? 19.947 12.945 -21.250 1.00 88.62 179 LYS A C 1
ATOM 1462 O O . LYS A 1 179 ? 19.800 14.128 -21.527 1.00 88.62 179 LYS A O 1
ATOM 1467 N N . LYS A 1 180 ? 19.110 11.992 -21.664 1.00 90.69 180 LYS A N 1
ATOM 1468 C CA . LYS A 1 180 ? 17.922 12.209 -22.509 1.00 90.69 180 LYS A CA 1
ATOM 1469 C C . LYS A 1 180 ? 16.622 11.908 -21.770 1.00 90.69 180 LYS A C 1
ATOM 1471 O O . LYS A 1 180 ? 15.585 12.437 -22.127 1.00 90.69 180 LYS A O 1
ATOM 1476 N N . VAL A 1 181 ? 16.683 11.037 -20.771 1.00 91.69 181 VAL A N 1
ATOM 1477 C CA . VAL A 1 181 ? 15.550 10.577 -19.977 1.00 91.69 181 VAL A CA 1
ATOM 1478 C C . VAL A 1 181 ? 15.890 10.775 -18.512 1.00 91.69 181 VAL A C 1
ATOM 1480 O O . VAL A 1 181 ? 16.931 10.306 -18.041 1.00 91.69 181 VAL A O 1
ATOM 1483 N N . ASP A 1 182 ? 14.989 11.419 -17.780 1.00 92.44 182 ASP A N 1
ATOM 1484 C CA . ASP A 1 182 ? 15.047 11.450 -16.327 1.00 92.44 182 ASP A CA 1
ATOM 1485 C C . ASP A 1 182 ? 14.524 10.117 -15.783 1.00 92.44 182 ASP A C 1
ATOM 1487 O O . ASP A 1 182 ? 13.352 9.940 -15.433 1.00 92.44 182 ASP A O 1
ATOM 1491 N N . ILE A 1 183 ? 15.433 9.141 -15.746 1.00 94.19 183 ILE A N 1
ATOM 1492 C CA . ILE A 1 183 ? 15.144 7.779 -15.297 1.00 94.19 183 ILE A CA 1
ATOM 1493 C C . ILE A 1 183 ? 14.586 7.795 -13.867 1.00 94.19 183 ILE A C 1
ATOM 1495 O O . ILE A 1 183 ? 13.717 6.985 -13.558 1.00 94.19 183 ILE A O 1
ATOM 1499 N N . PHE A 1 184 ? 15.038 8.709 -12.998 1.00 93.38 184 PHE A N 1
ATOM 1500 C CA . PHE A 1 184 ? 14.556 8.780 -11.617 1.00 93.38 184 PHE A CA 1
ATOM 1501 C C . PHE A 1 184 ? 13.121 9.264 -11.546 1.00 93.38 184 PHE A C 1
ATOM 1503 O O . PHE A 1 184 ? 12.294 8.588 -10.931 1.00 93.38 184 PHE A O 1
ATOM 1510 N N . SER A 1 185 ? 12.816 10.372 -12.213 1.00 92.31 185 SER A N 1
ATOM 1511 C CA . SER A 1 185 ? 11.463 10.927 -12.221 1.00 92.31 185 SER A CA 1
ATOM 1512 C C . SER A 1 185 ? 10.454 9.985 -12.881 1.00 92.31 185 SER A C 1
ATOM 1514 O O . SER A 1 185 ? 9.299 9.957 -12.469 1.00 92.31 185 SER A O 1
ATOM 1516 N N . CYS A 1 186 ? 10.880 9.142 -13.829 1.00 95.00 186 CYS A N 1
ATOM 1517 C CA . CYS A 1 186 ? 10.014 8.113 -14.410 1.00 95.00 186 CYS A CA 1
ATOM 1518 C C . CYS A 1 186 ? 9.893 6.857 -13.518 1.00 95.00 186 CYS A C 1
ATOM 1520 O O . CYS A 1 186 ? 8.833 6.237 -13.451 1.00 95.00 186 CYS A O 1
ATOM 1522 N N . PHE A 1 187 ? 10.966 6.446 -12.833 1.00 95.69 187 PHE A N 1
ATOM 1523 C CA . PHE A 1 187 ? 10.997 5.207 -12.043 1.00 95.69 187 PHE A CA 1
ATOM 1524 C C . PHE A 1 187 ? 10.392 5.363 -10.640 1.00 95.69 187 PHE A C 1
ATOM 1526 O O . PHE A 1 187 ? 9.767 4.436 -10.125 1.00 95.69 187 PHE A O 1
ATOM 1533 N N . LEU A 1 188 ? 10.543 6.528 -10.005 1.00 95.38 188 LEU A N 1
ATOM 1534 C CA . LEU A 1 188 ? 10.045 6.763 -8.649 1.00 95.38 188 LEU A CA 1
ATOM 1535 C C . LEU A 1 188 ? 8.515 6.600 -8.527 1.00 95.38 188 LEU A C 1
ATOM 1537 O O . LEU A 1 188 ? 8.093 5.908 -7.598 1.00 95.38 188 LEU A O 1
ATOM 1541 N N . PRO A 1 189 ? 7.670 7.138 -9.430 1.00 94.88 189 PRO A N 1
ATOM 1542 C CA . PRO A 1 189 ? 6.219 6.959 -9.341 1.00 94.88 189 PRO A CA 1
ATOM 1543 C C . PRO A 1 189 ? 5.797 5.485 -9.346 1.00 94.88 189 PRO A C 1
ATOM 1545 O O . PRO A 1 189 ? 4.964 5.080 -8.536 1.00 94.88 189 PRO A O 1
ATOM 1548 N N . ILE A 1 190 ? 6.445 4.659 -10.175 1.00 93.94 190 ILE A N 1
ATOM 1549 C CA . ILE A 1 190 ? 6.247 3.204 -10.193 1.00 93.94 190 ILE A CA 1
ATOM 1550 C C . ILE A 1 190 ? 6.563 2.588 -8.827 1.00 93.94 190 ILE A C 1
ATOM 1552 O O . ILE A 1 190 ? 5.813 1.750 -8.320 1.00 93.94 190 ILE A O 1
ATOM 1556 N N . MET A 1 191 ? 7.705 2.957 -8.243 1.00 94.75 191 MET A N 1
ATOM 1557 C CA . MET A 1 191 ? 8.135 2.424 -6.952 1.00 94.75 191 MET A CA 1
ATOM 1558 C C . MET A 1 191 ? 7.160 2.804 -5.836 1.00 94.75 191 MET A C 1
ATOM 1560 O O . MET A 1 191 ? 6.812 1.955 -5.014 1.00 94.75 191 MET A O 1
ATOM 1564 N N . ILE A 1 192 ? 6.681 4.051 -5.835 1.00 93.25 192 ILE A N 1
ATOM 1565 C CA . ILE A 1 192 ? 5.695 4.545 -4.870 1.00 93.25 192 ILE A CA 1
ATOM 1566 C C . ILE A 1 192 ? 4.371 3.798 -5.002 1.00 93.25 192 ILE A C 1
ATOM 1568 O O . ILE A 1 192 ? 3.821 3.355 -3.994 1.00 93.25 192 ILE A O 1
ATOM 1572 N N . GLU A 1 193 ? 3.877 3.600 -6.222 1.00 91.50 193 GLU A N 1
ATOM 1573 C CA . GLU A 1 193 ? 2.669 2.813 -6.453 1.00 91.50 193 GLU A CA 1
ATOM 1574 C C . GLU A 1 193 ? 2.836 1.374 -5.960 1.00 91.50 193 GLU A C 1
ATOM 1576 O O . GLU A 1 193 ? 2.006 0.877 -5.201 1.00 91.50 193 GLU A O 1
ATOM 1581 N N . SER A 1 194 ? 3.949 0.727 -6.314 1.00 89.62 194 SER A N 1
ATOM 1582 C CA . SER A 1 194 ? 4.248 -0.640 -5.885 1.00 89.62 194 SER A CA 1
ATOM 1583 C C . SER A 1 194 ? 4.289 -0.772 -4.362 1.00 89.62 194 SER A C 1
ATOM 1585 O O . SER A 1 194 ? 3.831 -1.774 -3.813 1.00 89.62 194 SER A O 1
ATOM 1587 N N . VAL A 1 195 ? 4.838 0.221 -3.664 1.00 90.31 195 VAL A N 1
ATOM 1588 C CA . VAL A 1 195 ? 4.917 0.224 -2.200 1.00 90.31 195 VAL A CA 1
ATOM 1589 C C . VAL A 1 195 ? 3.572 0.526 -1.570 1.00 90.31 195 VAL A C 1
ATOM 1591 O O . VAL A 1 195 ? 3.229 -0.122 -0.591 1.00 90.31 195 VAL A O 1
ATOM 1594 N N . ASN A 1 196 ? 2.768 1.417 -2.146 1.00 87.69 196 ASN A N 1
ATOM 1595 C CA . ASN A 1 196 ? 1.402 1.643 -1.680 1.00 87.69 196 ASN A CA 1
ATOM 1596 C C . ASN A 1 196 ? 0.550 0.374 -1.814 1.00 87.69 196 ASN A C 1
ATOM 1598 O O . ASN A 1 196 ? -0.121 -0.001 -0.857 1.00 87.69 196 ASN A O 1
ATOM 1602 N N . GLN A 1 197 ? 0.650 -0.342 -2.937 1.00 83.75 197 GLN A N 1
ATOM 1603 C CA . GLN A 1 197 ? -0.012 -1.639 -3.104 1.00 83.75 197 GLN A CA 1
ATOM 1604 C C . GLN A 1 197 ? 0.519 -2.687 -2.121 1.00 83.75 197 GLN A C 1
ATOM 1606 O O . GLN A 1 197 ? -0.249 -3.473 -1.568 1.00 83.75 197 GLN A O 1
ATOM 1611 N N . SER A 1 198 ? 1.825 -2.689 -1.837 1.00 82.44 198 SER A N 1
ATOM 1612 C CA . SER A 1 198 ? 2.397 -3.574 -0.819 1.00 82.44 198 SER A CA 1
ATOM 1613 C C . SER A 1 198 ? 1.928 -3.231 0.595 1.00 82.44 198 SER A C 1
ATOM 1615 O O . SER A 1 198 ? 1.703 -4.147 1.377 1.00 82.44 198 SER A O 1
ATOM 1617 N N . ILE A 1 199 ? 1.782 -1.947 0.929 1.00 77.62 199 ILE A N 1
ATOM 1618 C CA . ILE A 1 199 ? 1.244 -1.493 2.215 1.00 77.62 199 ILE A CA 1
ATOM 1619 C C . ILE A 1 199 ? -0.206 -1.957 2.348 1.00 77.62 199 ILE A C 1
ATOM 1621 O O . ILE A 1 199 ? -0.559 -2.475 3.394 1.00 77.62 199 ILE A O 1
ATOM 1625 N N . ILE A 1 200 ? -1.016 -1.841 1.291 1.00 71.00 200 ILE A N 1
ATOM 1626 C CA . ILE A 1 200 ? -2.410 -2.310 1.288 1.00 71.00 200 ILE A CA 1
ATOM 1627 C C . ILE A 1 200 ? -2.487 -3.844 1.404 1.00 71.00 200 ILE A C 1
ATOM 1629 O O . ILE A 1 200 ? -3.295 -4.353 2.168 1.00 71.00 200 ILE A O 1
ATOM 1633 N N . SER A 1 201 ? -1.641 -4.589 0.681 1.00 56.16 201 SER A N 1
ATOM 1634 C CA . SER A 1 201 ? -1.698 -6.065 0.617 1.00 56.16 201 SER A CA 1
ATOM 1635 C C . SER A 1 201 ? -1.030 -6.798 1.786 1.00 56.16 201 SER A C 1
ATOM 1637 O O . SER A 1 201 ? -1.528 -7.839 2.202 1.00 56.16 201 SER A O 1
ATOM 1639 N N . ASN A 1 202 ? 0.082 -6.286 2.329 1.00 54.12 202 ASN A N 1
ATOM 1640 C CA . ASN A 1 202 ? 0.714 -6.831 3.541 1.00 54.12 202 ASN A CA 1
ATOM 1641 C C . ASN A 1 202 ? 0.076 -6.292 4.825 1.00 54.12 202 ASN A C 1
ATOM 1643 O O . ASN A 1 202 ? 0.407 -6.770 5.913 1.00 54.12 202 ASN A O 1
ATOM 1647 N N . ALA A 1 203 ? -0.804 -5.296 4.732 1.00 45.75 203 ALA A N 1
ATOM 1648 C CA . ALA A 1 203 ? -1.615 -4.901 5.863 1.00 45.75 203 ALA A CA 1
ATOM 1649 C C . ALA A 1 203 ? -2.644 -6.000 6.152 1.00 45.75 203 ALA A C 1
ATOM 1651 O O . ALA A 1 203 ? -3.783 -5.916 5.721 1.00 45.75 203 ALA A O 1
ATOM 1652 N N . GLY A 1 204 ? -2.271 -6.949 7.011 1.00 43.47 204 GLY A N 1
ATOM 1653 C CA . GLY A 1 204 ? -3.172 -7.389 8.085 1.00 43.47 204 GLY A CA 1
ATOM 1654 C C . GLY A 1 204 ? -3.334 -6.266 9.121 1.00 43.47 204 GLY A C 1
ATOM 1655 O O . GLY A 1 204 ? -3.058 -6.451 10.299 1.00 43.47 204 GLY A O 1
ATOM 1656 N N . GLY A 1 205 ? -3.608 -5.050 8.648 1.00 50.19 205 GLY A N 1
ATOM 1657 C CA . GLY A 1 205 ? -3.248 -3.789 9.301 1.00 50.19 205 GLY A CA 1
ATOM 1658 C C . GLY A 1 205 ? -4.147 -2.616 8.926 1.00 50.19 205 GLY A C 1
ATOM 1659 O O . GLY A 1 205 ? -3.882 -1.482 9.342 1.00 50.19 205 GLY A O 1
ATOM 1660 N N . ILE A 1 206 ? -5.235 -2.867 8.194 1.00 72.19 206 ILE A N 1
ATOM 1661 C CA . ILE A 1 206 ? -6.360 -1.932 8.209 1.00 72.19 206 ILE A CA 1
ATOM 1662 C C . ILE A 1 206 ? -7.041 -2.079 9.585 1.00 72.19 206 ILE A C 1
ATOM 1664 O O . ILE A 1 206 ? -6.800 -3.037 10.326 1.00 72.19 206 ILE A O 1
ATOM 1668 N N . TYR A 1 207 ? -7.744 -1.049 10.042 1.00 83.38 207 TYR A N 1
ATOM 1669 C CA . TYR A 1 207 ? -8.248 -1.011 11.420 1.00 83.38 207 TYR A CA 1
ATOM 1670 C C . TYR A 1 207 ? -9.237 -2.155 11.698 1.00 83.38 207 TYR A C 1
ATOM 1672 O O . TYR A 1 207 ? -9.249 -2.718 12.789 1.00 83.38 207 TYR A O 1
ATOM 1680 N N . GLU A 1 208 ? -9.959 -2.557 10.662 1.00 86.12 208 GLU A N 1
ATOM 1681 C CA . GLU A 1 208 ? -10.851 -3.701 10.556 1.00 86.12 208 GLU A CA 1
ATOM 1682 C C . GLU A 1 208 ? -10.125 -5.010 10.920 1.00 86.12 208 GLU A C 1
ATOM 1684 O O . GLU A 1 208 ? -10.599 -5.766 11.765 1.00 86.12 208 GLU A O 1
ATOM 1689 N N . ASP A 1 209 ? -8.936 -5.273 10.366 1.00 86.31 209 ASP A N 1
ATOM 1690 C CA . ASP A 1 209 ? -8.189 -6.509 10.656 1.00 86.31 209 ASP A CA 1
ATOM 1691 C C . ASP A 1 209 ? -7.795 -6.591 12.133 1.00 86.31 209 ASP A C 1
ATOM 1693 O O . ASP A 1 209 ? -7.889 -7.645 12.761 1.00 86.31 209 ASP A O 1
ATOM 1697 N N . ARG A 1 210 ? -7.418 -5.453 12.722 1.00 89.12 210 ARG A N 1
ATOM 1698 C CA . ARG A 1 210 ? -7.090 -5.367 14.151 1.00 89.12 210 ARG A CA 1
ATOM 1699 C C . ARG A 1 210 ? -8.314 -5.646 15.021 1.00 89.12 210 ARG A C 1
ATOM 1701 O O . ARG A 1 210 ? -8.187 -6.254 16.085 1.00 89.12 210 ARG A O 1
ATOM 1708 N N . VAL A 1 211 ? -9.497 -5.223 14.574 1.00 92.06 211 VAL A N 1
ATOM 1709 C CA . VAL A 1 211 ? -10.773 -5.547 15.224 1.00 92.06 211 VAL A CA 1
ATOM 1710 C C . VAL A 1 211 ? -11.063 -7.042 15.112 1.00 92.06 211 VAL A C 1
ATOM 1712 O O . VAL A 1 211 ? -11.359 -7.668 16.128 1.00 92.06 211 VAL A O 1
ATOM 1715 N N . LEU A 1 212 ? -10.904 -7.637 13.928 1.00 91.69 212 LEU A N 1
ATOM 1716 C CA . LEU A 1 212 ? -11.066 -9.077 13.718 1.00 91.69 212 LEU A CA 1
ATOM 1717 C C . LEU A 1 212 ? -10.148 -9.887 14.644 1.00 91.69 212 LEU A C 1
ATOM 1719 O O . LEU A 1 212 ? -10.601 -10.794 15.343 1.00 91.69 212 LEU A O 1
ATOM 1723 N N . GLU A 1 213 ? -8.866 -9.535 14.703 1.00 90.94 213 GLU A N 1
ATOM 1724 C CA . GLU A 1 213 ? -7.904 -10.174 15.601 1.00 90.94 213 GLU A CA 1
ATOM 1725 C C . GLU A 1 213 ? -8.293 -10.005 17.074 1.00 90.94 213 GLU A C 1
ATOM 1727 O O . GLU A 1 213 ? -8.144 -10.946 17.856 1.00 90.94 213 GLU A O 1
ATOM 1732 N N . LYS A 1 214 ? -8.838 -8.843 17.464 1.00 93.19 214 LYS A N 1
ATOM 1733 C CA . LYS A 1 214 ? -9.356 -8.628 18.821 1.00 93.19 214 LYS A CA 1
ATOM 1734 C C . LYS A 1 214 ? -10.531 -9.563 19.118 1.00 93.19 214 LYS A C 1
ATOM 1736 O O . LYS A 1 214 ? -10.519 -10.191 20.175 1.00 93.19 214 LYS A O 1
ATOM 1741 N N . LEU A 1 215 ? -11.496 -9.714 18.208 1.00 93.75 215 LEU A N 1
ATOM 1742 C CA . LEU A 1 215 ? -12.631 -10.637 18.371 1.00 93.75 215 LEU A CA 1
ATOM 1743 C C . LEU A 1 215 ? -12.164 -12.087 18.537 1.00 93.75 215 LEU A C 1
ATOM 1745 O O . LEU A 1 215 ? -12.607 -12.786 19.450 1.00 93.75 215 LEU A O 1
ATOM 1749 N N . ILE A 1 216 ? -11.208 -12.513 17.709 1.00 94.12 216 ILE A N 1
ATOM 1750 C CA . ILE A 1 216 ? -10.603 -13.844 17.818 1.00 94.12 216 ILE A CA 1
ATOM 1751 C C . ILE A 1 216 ? -9.892 -13.992 19.169 1.00 94.12 216 ILE A C 1
ATOM 1753 O O . ILE A 1 216 ? -10.086 -14.992 19.859 1.00 94.12 216 ILE A O 1
ATOM 1757 N N . SER A 1 217 ? -9.129 -12.981 19.602 1.00 93.00 217 SER A N 1
ATOM 1758 C CA . SER A 1 217 ? -8.374 -13.027 20.864 1.00 93.00 217 SER A CA 1
ATOM 1759 C C . SER A 1 217 ? -9.256 -13.140 22.110 1.00 93.00 217 SER A C 1
ATOM 1761 O O . SER A 1 217 ? -8.839 -13.727 23.105 1.00 93.00 217 SER A O 1
ATOM 1763 N N . ILE A 1 218 ? -10.490 -12.626 22.063 1.00 94.31 218 ILE A N 1
ATOM 1764 C CA . ILE A 1 218 ? -11.452 -12.763 23.166 1.00 94.31 218 ILE A CA 1
ATOM 1765 C C . ILE A 1 218 ? -12.232 -14.083 23.088 1.00 94.31 218 ILE A C 1
ATOM 1767 O O . ILE A 1 218 ? -13.094 -14.344 23.927 1.00 94.31 218 ILE A O 1
ATOM 1771 N N . GLY A 1 219 ? -11.925 -14.928 22.100 1.00 93.50 219 GLY A N 1
ATOM 1772 C CA . GLY A 1 219 ? -12.444 -16.279 21.940 1.00 93.50 219 GLY A CA 1
ATOM 1773 C C . GLY A 1 219 ? -13.717 -16.383 21.102 1.00 93.50 219 GLY A C 1
ATOM 1774 O O . GLY A 1 219 ? -14.489 -17.313 21.347 1.00 93.50 219 GLY A O 1
ATOM 1775 N N . ILE A 1 220 ? -13.972 -15.444 20.184 1.00 94.62 220 ILE A N 1
ATOM 1776 C CA . ILE A 1 220 ? -14.989 -15.616 19.136 1.00 94.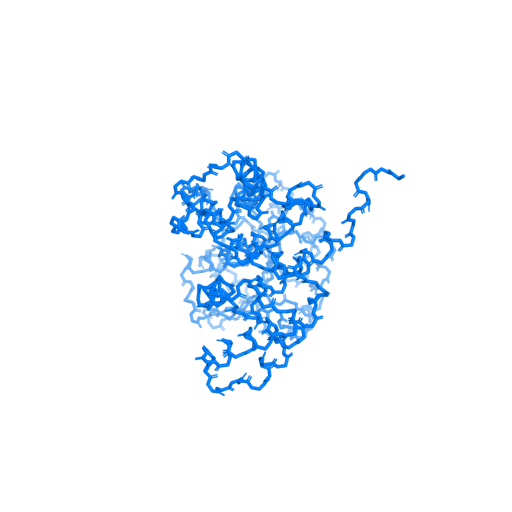62 220 ILE A CA 1
ATOM 1777 C C . ILE A 1 220 ? -14.370 -16.453 18.003 1.00 94.62 220 ILE A C 1
ATOM 1779 O O . ILE A 1 220 ? -13.347 -16.042 17.448 1.00 94.62 220 ILE A O 1
ATOM 1783 N N . PRO A 1 221 ? -14.929 -17.627 17.660 1.00 92.94 221 PRO A N 1
ATOM 1784 C CA . PRO A 1 221 ? -14.411 -18.444 16.568 1.00 92.94 221 PRO A CA 1
ATOM 1785 C C . PRO A 1 221 ? -14.444 -17.686 15.240 1.00 92.94 221 PRO A C 1
ATOM 1787 O O . PRO A 1 221 ? -15.432 -17.035 14.916 1.00 92.94 221 PRO A O 1
ATOM 1790 N N . LYS A 1 222 ? -13.389 -17.810 14.426 1.00 91.44 222 LYS A N 1
ATOM 1791 C CA . LYS A 1 222 ? -13.335 -17.155 13.108 1.00 91.44 222 LYS A CA 1
ATOM 1792 C C . LYS A 1 222 ? -14.482 -17.593 12.185 1.00 91.44 222 LYS A C 1
ATOM 1794 O O . LYS A 1 222 ? -14.939 -16.791 11.383 1.00 91.44 222 LYS A O 1
ATOM 1799 N N . SER A 1 223 ? -14.955 -18.835 12.316 1.00 91.44 223 SER A N 1
ATOM 1800 C CA . SER A 1 223 ? -16.120 -19.364 11.590 1.00 91.44 223 SER A CA 1
ATOM 1801 C C . SER A 1 223 ? -17.422 -18.626 11.902 1.00 91.44 223 SER A C 1
ATOM 1803 O O . SER A 1 223 ? -18.333 -18.633 11.081 1.00 91.44 223 SER A O 1
ATOM 1805 N N . ASP A 1 224 ? -17.501 -17.981 13.066 1.00 92.56 224 ASP A N 1
ATOM 1806 C CA . ASP A 1 224 ? -18.688 -17.264 13.526 1.00 92.56 224 ASP A CA 1
ATOM 1807 C C . ASP A 1 224 ? -18.638 -15.773 13.175 1.00 92.56 224 ASP A C 1
ATOM 1809 O O . ASP A 1 224 ? -19.536 -15.033 13.573 1.00 92.56 224 ASP A O 1
ATOM 1813 N N . ILE A 1 225 ? -17.601 -15.327 12.453 1.00 91.75 225 ILE A N 1
ATOM 1814 C CA . ILE A 1 225 ? -17.390 -13.939 12.038 1.00 91.75 225 ILE A CA 1
ATOM 1815 C C . ILE A 1 225 ? -17.509 -13.855 10.516 1.00 91.75 225 ILE A C 1
ATOM 1817 O O . ILE A 1 225 ? -16.687 -14.395 9.778 1.00 91.75 225 ILE A O 1
ATOM 1821 N N . VAL A 1 226 ? -18.511 -13.121 10.047 1.00 89.19 226 VAL A N 1
ATOM 1822 C CA . VAL A 1 226 ? -18.682 -12.758 8.640 1.00 89.19 226 VAL A CA 1
ATOM 1823 C C . VAL A 1 226 ? -18.095 -11.365 8.438 1.00 89.19 226 VAL A C 1
ATOM 1825 O O . VAL A 1 226 ? -18.519 -10.416 9.095 1.00 89.19 226 VAL A O 1
ATOM 1828 N N . GLN A 1 227 ? -17.107 -11.247 7.549 1.00 83.12 227 GLN A N 1
ATOM 1829 C CA . GLN A 1 227 ? -16.505 -9.969 7.164 1.00 83.12 227 GLN A CA 1
ATOM 1830 C C . GLN A 1 227 ? -17.122 -9.494 5.850 1.00 83.12 227 GLN A C 1
ATOM 1832 O O . GLN A 1 227 ? -17.013 -10.180 4.831 1.00 83.12 227 GLN A O 1
ATOM 1837 N N . TYR A 1 228 ? -17.721 -8.309 5.861 1.00 75.56 228 TYR A N 1
ATOM 1838 C CA . TYR A 1 228 ? -18.281 -7.693 4.666 1.00 75.56 228 TYR A CA 1
ATOM 1839 C C . TYR A 1 228 ? -17.243 -6.730 4.094 1.00 75.56 228 TYR A C 1
ATOM 1841 O O . TYR A 1 228 ? -17.015 -5.639 4.603 1.00 75.56 228 TYR A O 1
ATOM 1849 N N . LYS A 1 229 ? -16.542 -7.152 3.037 1.00 60.25 229 LYS A N 1
ATOM 1850 C CA . LYS A 1 229 ? -15.660 -6.249 2.291 1.00 60.25 229 LYS A CA 1
ATOM 1851 C C . LYS A 1 229 ? -16.507 -5.488 1.272 1.00 60.25 229 LYS A C 1
ATOM 1853 O O . LYS A 1 229 ? -16.781 -6.030 0.210 1.00 60.25 229 LYS A O 1
ATOM 1858 N N . HIS A 1 230 ? -16.875 -4.243 1.582 1.00 48.09 230 HIS A N 1
ATOM 1859 C CA . HIS A 1 230 ? -17.496 -3.296 0.637 1.00 48.09 230 HIS A CA 1
ATOM 1860 C C . HIS A 1 230 ? -18.823 -3.754 -0.005 1.00 48.09 230 HIS A C 1
ATOM 1862 O O . HIS A 1 230 ? -19.187 -3.267 -1.073 1.00 48.09 230 HIS A O 1
ATOM 1868 N N . SER A 1 231 ? -19.563 -4.679 0.607 1.00 41.59 231 SER A N 1
ATOM 1869 C CA . SER A 1 231 ? -20.919 -4.985 0.154 1.00 41.59 231 SER A CA 1
ATOM 1870 C C . SER A 1 231 ? -21.892 -4.039 0.851 1.00 41.59 231 SER A C 1
ATOM 1872 O O . SER A 1 231 ? -22.208 -4.239 2.024 1.00 41.59 231 SER A O 1
ATOM 1874 N N . GLU A 1 232 ? -22.350 -3.013 0.135 1.00 46.44 232 GLU A N 1
ATOM 1875 C CA . GLU A 1 232 ? -23.543 -2.252 0.505 1.00 46.44 232 GLU A CA 1
ATOM 1876 C C . GLU A 1 232 ? -24.742 -3.206 0.483 1.00 46.44 232 GLU A C 1
ATOM 1878 O O . GLU A 1 232 ? -25.341 -3.470 -0.558 1.00 46.44 232 GLU A O 1
ATOM 1883 N N . VAL A 1 233 ? -25.063 -3.785 1.636 1.00 40.72 233 VAL A N 1
ATOM 1884 C CA . VAL A 1 233 ? -26.334 -4.470 1.852 1.00 40.72 233 VAL A CA 1
ATOM 1885 C C . VAL A 1 233 ? -27.075 -3.635 2.887 1.00 40.72 233 VAL A C 1
ATOM 1887 O O . VAL A 1 233 ? -26.767 -3.687 4.071 1.00 40.72 233 VAL A O 1
ATOM 1890 N N . GLY A 1 234 ? -27.996 -2.793 2.415 1.00 50.53 234 GLY A N 1
ATOM 1891 C CA . GLY A 1 234 ? -28.794 -1.901 3.260 1.00 50.53 234 GLY A CA 1
ATOM 1892 C C . GLY A 1 234 ? -28.157 -0.537 3.564 1.00 50.53 234 GLY A C 1
ATOM 1893 O O . GLY A 1 234 ? -27.075 -0.192 3.100 1.00 50.53 234 GLY A O 1
ATOM 1894 N N . SER A 1 235 ? -28.875 0.274 4.343 1.00 49.94 235 SER A N 1
ATOM 1895 C CA . SER A 1 235 ? -28.556 1.675 4.662 1.00 49.94 235 SER A CA 1
ATOM 1896 C C . SER A 1 235 ? -27.511 1.852 5.782 1.00 49.94 235 SER A C 1
ATOM 1898 O O . SER A 1 235 ? -27.266 2.981 6.222 1.00 49.94 235 SER A O 1
ATOM 1900 N N . ILE A 1 236 ? -26.896 0.753 6.248 1.00 60.22 236 ILE A N 1
ATOM 1901 C CA . ILE A 1 236 ? -25.938 0.700 7.363 1.00 60.22 236 ILE A CA 1
ATOM 1902 C C . ILE A 1 236 ? -24.754 -0.182 6.969 1.00 60.22 236 ILE A C 1
ATOM 1904 O O . ILE A 1 236 ? -24.900 -1.372 6.713 1.00 60.22 236 ILE A O 1
ATOM 1908 N N . GLU A 1 237 ? -23.561 0.403 6.953 1.00 66.44 237 GLU A N 1
ATOM 1909 C CA . GLU A 1 237 ? -22.327 -0.292 6.588 1.00 66.44 237 GLU A CA 1
ATOM 1910 C C . GLU A 1 237 ? -21.812 -1.122 7.781 1.00 66.44 237 GLU A C 1
ATOM 1912 O O . GLU A 1 237 ? -21.235 -0.589 8.739 1.00 66.44 237 GLU A O 1
ATOM 1917 N N . HIS A 1 238 ? -22.049 -2.436 7.744 1.00 77.00 238 HIS A N 1
ATOM 1918 C CA . HIS A 1 238 ? -21.415 -3.400 8.643 1.00 77.00 238 HIS A CA 1
ATOM 1919 C C . HIS A 1 238 ? -20.042 -3.795 8.093 1.00 77.00 238 HIS A C 1
ATOM 1921 O O . HIS A 1 238 ? -19.957 -4.298 6.980 1.00 77.00 238 HIS A O 1
ATOM 1927 N N . ASP A 1 239 ? -18.979 -3.660 8.889 1.00 81.50 239 ASP A N 1
ATOM 1928 C CA . ASP A 1 239 ? -17.675 -4.246 8.541 1.00 81.50 239 ASP A CA 1
ATOM 1929 C C . ASP A 1 239 ? -17.635 -5.734 8.926 1.00 81.50 239 ASP A C 1
ATOM 1931 O O . ASP A 1 239 ? -17.055 -6.573 8.228 1.00 81.50 239 ASP A O 1
ATOM 1935 N N . PHE A 1 240 ? -18.298 -6.077 10.040 1.00 86.19 240 PHE A N 1
ATOM 1936 C CA . PHE A 1 240 ? -18.423 -7.446 10.534 1.00 86.19 240 PHE A CA 1
ATOM 1937 C C . PHE A 1 240 ? -19.812 -7.715 11.107 1.00 86.19 240 PHE A C 1
ATOM 1939 O O . PHE A 1 240 ? -20.395 -6.860 11.776 1.00 86.19 240 PHE A O 1
ATOM 1946 N N . ILE A 1 241 ? -20.280 -8.952 10.948 1.00 90.62 241 ILE A N 1
ATOM 1947 C CA . ILE A 1 241 ? -21.310 -9.533 11.811 1.00 90.62 241 ILE A CA 1
ATOM 1948 C C . ILE A 1 241 ? -20.730 -10.787 12.449 1.00 90.62 241 ILE A C 1
ATOM 1950 O O . ILE A 1 241 ? -20.171 -11.632 11.754 1.00 90.62 241 ILE A O 1
ATOM 1954 N N . PHE A 1 242 ? -20.881 -10.934 13.764 1.00 93.25 242 PHE A N 1
ATOM 1955 C CA . PHE A 1 242 ? -20.512 -12.169 14.448 1.00 93.25 242 PHE A CA 1
ATOM 1956 C C . PHE A 1 242 ? -21.637 -12.723 15.316 1.00 93.25 242 PHE A C 1
ATOM 1958 O O . PHE A 1 242 ? -22.539 -11.997 15.741 1.00 93.25 242 PHE A O 1
ATOM 1965 N N . LYS A 1 243 ? -21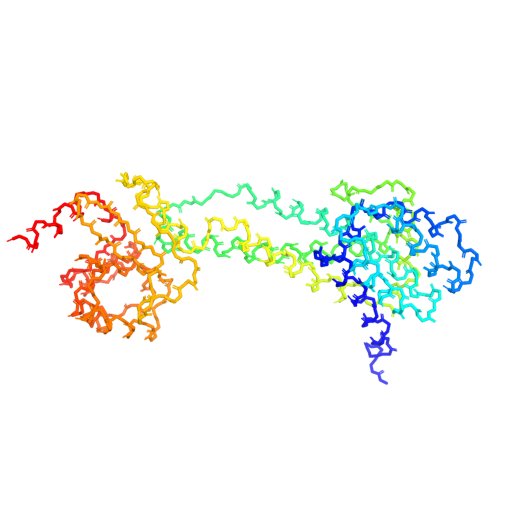.590 -14.031 15.583 1.00 92.81 243 LYS A N 1
ATOM 1966 C CA . LYS A 1 243 ? -22.532 -14.708 16.482 1.00 92.81 243 LYS A CA 1
ATOM 1967 C C . LYS A 1 243 ? -21.884 -15.010 17.827 1.00 92.81 243 LYS A C 1
ATOM 1969 O O . LYS A 1 243 ? -20.758 -15.491 17.898 1.00 92.81 243 LYS A O 1
ATOM 1974 N N . TYR A 1 244 ? -22.616 -14.760 18.908 1.00 94.12 244 TYR A N 1
ATOM 1975 C CA . TYR A 1 244 ? -22.214 -15.153 20.258 1.00 94.12 244 TYR A CA 1
ATOM 1976 C C . TYR A 1 244 ? -23.453 -15.391 21.127 1.00 94.12 244 TYR A C 1
ATOM 1978 O O . TYR A 1 244 ? -24.305 -14.512 21.225 1.00 94.12 244 TYR A O 1
ATOM 1986 N N . LYS A 1 245 ? -23.565 -16.583 21.738 1.00 92.25 245 LYS A N 1
ATOM 1987 C CA . LYS A 1 245 ? -24.712 -17.011 22.572 1.00 92.25 245 LYS A CA 1
ATOM 1988 C C . LYS A 1 245 ? -26.081 -16.736 21.921 1.00 92.25 245 LYS A C 1
ATOM 1990 O O . LYS A 1 245 ? -26.944 -16.102 22.517 1.00 92.25 245 LYS A O 1
ATOM 1995 N N . ASN A 1 246 ? -26.258 -17.201 20.681 1.00 89.69 246 ASN A N 1
ATOM 1996 C CA . ASN A 1 246 ? -27.469 -17.021 19.862 1.00 89.69 246 ASN A CA 1
ATOM 1997 C C . ASN A 1 246 ? -27.855 -15.563 19.558 1.00 89.69 246 ASN A C 1
ATOM 1999 O O . ASN A 1 246 ? -28.950 -15.317 19.065 1.00 89.69 246 ASN A O 1
ATOM 2003 N N . LYS A 1 247 ? -26.953 -14.608 19.803 1.00 92.12 247 LYS A N 1
ATOM 2004 C CA . LYS A 1 247 ? -27.122 -13.199 19.447 1.00 92.12 247 LYS A CA 1
ATOM 2005 C C . LYS A 1 247 ? -26.220 -12.830 18.279 1.00 92.12 247 LYS A C 1
ATOM 2007 O O . LYS A 1 247 ? -25.075 -13.289 18.213 1.00 92.12 247 LYS A O 1
ATOM 2012 N N . LYS A 1 248 ? -26.741 -12.020 17.360 1.00 91.94 248 LYS A N 1
ATOM 2013 C CA . LYS A 1 248 ? -26.011 -11.427 16.238 1.00 91.94 248 LYS A CA 1
ATOM 2014 C C . LYS A 1 248 ? -25.513 -10.041 16.628 1.00 91.94 248 LYS A C 1
ATOM 2016 O O . LYS A 1 248 ? -26.282 -9.200 17.082 1.00 91.94 248 LYS A O 1
ATOM 2021 N N . TRP A 1 249 ? -24.231 -9.803 16.407 1.00 92.06 249 TRP A N 1
ATOM 2022 C CA . TRP A 1 249 ? -23.557 -8.561 16.757 1.00 92.06 249 TRP A CA 1
ATOM 2023 C C . TRP A 1 249 ? -23.007 -7.921 15.491 1.00 92.06 249 TRP A C 1
ATOM 2025 O O . TRP A 1 249 ? -22.137 -8.502 14.840 1.00 92.06 249 TRP A O 1
ATOM 2035 N N . GLY A 1 250 ? -23.505 -6.739 15.152 1.00 91.38 250 GLY A N 1
ATOM 2036 C CA . GLY A 1 250 ? -22.948 -5.893 14.109 1.00 91.38 250 GLY A CA 1
ATOM 2037 C C . GLY A 1 250 ? -21.775 -5.076 14.637 1.00 91.38 250 GLY A C 1
ATOM 2038 O O . GLY A 1 250 ? -21.790 -4.593 15.771 1.00 91.38 250 GLY A O 1
ATOM 2039 N N . ILE A 1 251 ? -20.755 -4.902 13.805 1.00 91.25 251 ILE A N 1
ATOM 2040 C CA . ILE A 1 251 ? -19.635 -4.002 14.068 1.00 91.25 251 ILE A CA 1
ATOM 2041 C C . ILE A 1 251 ? -19.490 -3.047 12.894 1.00 91.25 251 ILE A C 1
ATOM 2043 O O . ILE A 1 251 ? -19.360 -3.474 11.749 1.00 91.25 251 ILE A O 1
ATOM 2047 N N . SER A 1 252 ? -19.425 -1.760 13.217 1.00 89.69 252 SER A N 1
ATOM 2048 C CA . SER A 1 252 ? -18.821 -0.743 12.369 1.00 89.69 252 SER A CA 1
ATOM 2049 C C . SER A 1 252 ? -17.523 -0.277 13.023 1.00 89.69 252 SER A C 1
ATOM 2051 O O . SER A 1 252 ? -17.485 0.154 14.178 1.00 89.69 252 SER A O 1
ATOM 2053 N N . SER A 1 253 ? -16.429 -0.417 12.296 1.00 89.19 253 SER A N 1
ATOM 2054 C CA . SER A 1 253 ? -15.075 -0.088 12.697 1.00 89.19 253 SER A CA 1
ATOM 2055 C C . SER A 1 253 ? -14.573 1.093 11.879 1.00 89.19 253 SER A C 1
ATOM 2057 O O . SER A 1 253 ? -14.407 1.032 10.669 1.00 89.19 253 SER A O 1
ATOM 2059 N N . LYS A 1 254 ? -14.314 2.219 12.543 1.00 87.19 254 LYS A N 1
ATOM 2060 C CA . LYS A 1 254 ? -13.853 3.437 11.867 1.00 87.19 254 LYS A CA 1
ATOM 2061 C C . LYS A 1 254 ? -12.727 4.065 12.670 1.00 87.19 254 LYS A C 1
ATOM 2063 O O . LYS A 1 254 ? -12.907 4.422 13.832 1.00 87.19 254 LYS A O 1
ATOM 2068 N N . ARG A 1 255 ? -11.570 4.303 12.043 1.00 87.62 255 ARG A N 1
ATOM 2069 C CA . ARG A 1 255 ? -10.455 5.024 12.696 1.00 87.62 255 ARG A CA 1
ATOM 2070 C C . ARG A 1 255 ? -10.874 6.413 13.178 1.00 87.62 255 ARG A C 1
ATOM 2072 O O . ARG A 1 255 ? -10.570 6.784 14.303 1.00 87.62 255 ARG A O 1
ATOM 2079 N N . THR A 1 256 ? -11.590 7.149 12.329 1.00 87.19 256 THR A N 1
ATOM 2080 C CA . THR A 1 256 ? -12.205 8.450 12.639 1.00 87.19 256 THR A CA 1
ATOM 2081 C C . THR A 1 256 ? -13.668 8.414 12.236 1.00 87.19 256 THR A C 1
ATOM 2083 O O . THR A 1 256 ? -14.005 7.828 11.202 1.00 87.19 256 THR A O 1
ATOM 2086 N N . LEU A 1 257 ? -14.527 9.041 13.034 1.00 86.19 257 LEU A N 1
ATOM 2087 C CA . LEU A 1 257 ? -15.969 9.046 12.793 1.00 86.19 257 LEU A CA 1
ATOM 2088 C C . LEU A 1 257 ? -16.382 10.166 11.833 1.00 86.19 257 LEU A C 1
ATOM 2090 O O . LEU A 1 257 ? -17.224 9.945 10.968 1.00 86.19 257 LEU A O 1
ATOM 2094 N N . ARG A 1 258 ? -15.773 11.351 11.962 1.00 87.19 258 ARG A N 1
ATOM 2095 C CA . ARG A 1 258 ? -16.129 12.595 11.261 1.00 87.19 258 ARG A CA 1
ATOM 2096 C C . ARG A 1 258 ? -17.642 12.838 11.314 1.00 87.19 258 ARG A C 1
ATOM 2098 O O . ARG A 1 258 ? -18.194 12.854 12.411 1.00 87.19 258 ARG A O 1
ATOM 2105 N N . GLU A 1 259 ? -18.306 13.030 10.181 1.00 86.94 259 GLU A N 1
ATOM 2106 C CA . GLU A 1 259 ? -19.764 13.094 10.015 1.00 86.94 259 GLU A CA 1
ATOM 2107 C C . GLU A 1 259 ? -20.431 11.725 9.798 1.00 86.94 259 GLU A C 1
ATOM 2109 O O . GLU A 1 259 ? -21.652 11.621 9.899 1.00 86.94 259 GLU A O 1
ATOM 2114 N N . ARG A 1 260 ? -19.650 10.665 9.549 1.00 82.88 260 ARG A N 1
ATOM 2115 C CA . ARG A 1 260 ? -20.160 9.336 9.161 1.00 82.88 260 ARG A CA 1
ATOM 2116 C C . ARG A 1 260 ? -20.959 8.641 10.258 1.00 82.88 260 ARG A C 1
ATOM 2118 O O . ARG A 1 260 ? -21.784 7.792 9.959 1.00 82.88 260 ARG A O 1
ATOM 2125 N N . TYR A 1 261 ? -20.795 9.045 11.520 1.00 85.50 261 TYR A N 1
ATOM 2126 C CA . TYR A 1 261 ? -21.611 8.531 12.629 1.00 85.50 261 TYR A CA 1
ATOM 2127 C C . TYR A 1 261 ? -23.118 8.783 12.449 1.00 85.50 261 TYR A C 1
ATOM 2129 O O . TYR A 1 261 ? -23.924 8.128 13.100 1.00 85.50 261 TYR A O 1
ATOM 2137 N N . LYS A 1 262 ? -23.514 9.715 11.571 1.00 85.75 262 LYS A N 1
ATOM 2138 C CA . LYS A 1 262 ? -24.923 9.952 11.235 1.00 85.75 262 LYS A CA 1
ATOM 2139 C C . LYS A 1 262 ? -25.585 8.748 10.565 1.00 85.75 262 LYS A C 1
ATOM 2141 O O . LYS A 1 262 ? -26.792 8.610 10.683 1.00 85.75 262 LYS A O 1
ATOM 2146 N N . GLN A 1 263 ? -24.818 7.859 9.929 1.00 82.06 263 GLN A N 1
ATOM 2147 C CA . GLN A 1 263 ? -25.340 6.635 9.307 1.00 82.06 263 GLN A CA 1
ATOM 2148 C C . GLN A 1 263 ? -26.007 5.693 10.324 1.00 82.06 263 GLN A C 1
ATOM 2150 O O . GLN A 1 263 ? -26.877 4.912 9.958 1.00 82.06 263 GLN A O 1
ATOM 2155 N N . TYR A 1 264 ? -25.665 5.807 11.613 1.00 82.94 264 TYR A N 1
ATOM 2156 C CA . TYR A 1 264 ? -26.294 5.018 12.674 1.00 82.94 264 TYR A CA 1
ATOM 2157 C C . TYR A 1 264 ? -27.766 5.370 12.921 1.00 82.94 264 TYR A C 1
ATOM 2159 O O . TYR A 1 264 ? -28.446 4.592 13.578 1.00 82.94 264 TYR A O 1
ATOM 2167 N N . VAL A 1 265 ? -28.284 6.489 12.396 1.00 77.25 265 VAL A N 1
ATOM 2168 C CA . VAL A 1 265 ? -29.715 6.827 12.520 1.00 77.25 265 VAL A CA 1
ATOM 2169 C C . VAL A 1 265 ? -30.611 5.751 11.898 1.00 77.25 265 VAL A C 1
ATOM 2171 O O . VAL A 1 265 ? -31.666 5.438 12.440 1.00 77.25 265 VAL A O 1
ATOM 2174 N N . ASN A 1 266 ? -30.135 5.114 10.825 1.00 72.88 266 ASN A N 1
ATOM 2175 C CA . ASN A 1 266 ? -30.875 4.088 10.098 1.00 72.88 266 ASN A CA 1
ATOM 2176 C C . ASN A 1 266 ? -30.956 2.755 10.872 1.00 72.88 266 ASN A C 1
ATOM 2178 O O . ASN A 1 266 ? -31.715 1.874 10.483 1.00 72.88 266 ASN A O 1
ATOM 2182 N N . LEU A 1 267 ? -30.207 2.584 11.977 1.00 70.81 267 LEU A N 1
ATOM 2183 C CA . LEU A 1 267 ? -30.246 1.363 12.805 1.00 70.81 267 LEU A CA 1
ATOM 2184 C C . LEU A 1 267 ? -31.603 1.107 13.440 1.00 70.81 267 LEU A C 1
ATOM 2186 O O . LEU A 1 267 ? -31.946 -0.049 13.652 1.00 70.81 267 LEU A O 1
ATOM 2190 N N . LEU A 1 268 ? -32.371 2.159 13.727 1.00 61.69 268 LEU A N 1
ATOM 2191 C CA . LEU A 1 268 ? -33.714 2.011 14.288 1.00 61.69 268 LEU A CA 1
ATOM 2192 C C . LEU A 1 268 ? -34.667 1.271 13.334 1.00 61.69 268 LEU A C 1
ATOM 2194 O O . LEU A 1 268 ? -35.691 0.760 13.777 1.00 61.69 268 LEU A O 1
ATOM 2198 N N . GLU A 1 269 ? -34.319 1.192 12.049 1.00 65.19 269 GLU A N 1
ATOM 2199 C CA . GLU A 1 269 ? -35.109 0.543 11.002 1.00 65.19 269 GLU A CA 1
ATOM 2200 C C . GLU A 1 269 ? -34.559 -0.844 10.613 1.00 65.19 269 GLU A C 1
ATOM 2202 O O . GLU A 1 269 ? -35.186 -1.552 9.825 1.00 65.19 269 GLU A O 1
ATOM 2207 N N . ASN A 1 270 ? -33.406 -1.263 11.158 1.00 66.50 270 ASN A N 1
ATOM 2208 C CA . ASN A 1 270 ? -32.725 -2.501 10.771 1.00 66.50 270 ASN A CA 1
ATOM 2209 C C . ASN A 1 270 ? -32.808 -3.587 11.868 1.00 66.50 270 ASN A C 1
ATOM 2211 O O . ASN A 1 270 ? -32.295 -3.419 12.972 1.00 66.50 270 ASN A O 1
ATOM 2215 N N . ASN A 1 271 ? -33.388 -4.745 11.522 1.00 67.38 271 ASN A N 1
ATOM 2216 C CA . ASN A 1 271 ? -33.550 -5.914 12.401 1.00 67.38 271 ASN A CA 1
ATOM 2217 C C . ASN A 1 271 ? -32.478 -7.013 12.205 1.00 67.38 271 ASN A C 1
ATOM 2219 O O . ASN A 1 271 ? -32.634 -8.133 12.695 1.00 67.38 271 ASN A O 1
ATOM 2223 N N . GLU A 1 272 ? -31.398 -6.754 11.466 1.00 79.38 272 GLU A N 1
ATOM 2224 C CA . GLU A 1 272 ? -30.393 -7.773 11.125 1.00 79.38 272 GLU A CA 1
ATOM 2225 C C . GLU A 1 272 ? -29.502 -8.191 12.306 1.00 79.38 272 GLU A C 1
ATOM 2227 O O . GLU A 1 272 ? -28.972 -9.312 12.315 1.00 79.38 272 GLU A O 1
ATOM 2232 N N . THR A 1 273 ? -29.345 -7.324 13.313 1.00 85.81 273 THR A N 1
ATOM 2233 C CA . THR A 1 273 ? -28.450 -7.535 14.462 1.00 85.81 273 THR A CA 1
ATOM 2234 C C . THR A 1 273 ? -29.135 -7.222 15.790 1.00 85.81 273 THR A C 1
ATOM 2236 O O . THR A 1 273 ? -29.807 -6.205 15.903 1.00 85.81 273 THR A O 1
ATOM 2239 N N . ASP A 1 274 ? -28.900 -8.044 16.819 1.00 88.75 274 ASP A N 1
ATOM 2240 C CA . ASP A 1 274 ? -29.386 -7.795 18.186 1.00 88.75 274 ASP A CA 1
ATOM 2241 C C . ASP A 1 274 ? -28.608 -6.664 18.883 1.00 88.75 274 ASP A C 1
ATOM 2243 O O . ASP A 1 274 ? -29.115 -5.998 19.783 1.00 88.75 274 ASP A O 1
ATOM 2247 N N . PHE A 1 275 ? -27.345 -6.474 18.495 1.00 89.62 275 PHE A N 1
ATOM 2248 C CA . PHE A 1 275 ? -26.449 -5.465 19.050 1.00 89.62 275 PHE A CA 1
ATOM 2249 C C . PHE A 1 275 ? -25.627 -4.814 17.952 1.00 89.62 275 PHE A C 1
ATOM 2251 O O . PHE A 1 275 ? -25.156 -5.502 17.048 1.00 89.62 275 PHE A O 1
ATOM 2258 N N . MET A 1 276 ? -25.339 -3.522 18.112 1.00 90.38 276 MET A N 1
ATOM 2259 C CA . MET A 1 276 ? -24.432 -2.795 17.231 1.00 90.38 276 MET A CA 1
ATOM 2260 C C . MET A 1 276 ? -23.289 -2.159 18.015 1.00 90.38 276 MET A C 1
ATOM 2262 O O . MET A 1 276 ? -23.508 -1.442 18.998 1.00 90.38 276 MET A O 1
ATOM 2266 N N . PHE A 1 277 ? -22.062 -2.402 17.559 1.00 93.81 277 PHE A N 1
ATOM 2267 C CA . PHE A 1 277 ? -20.848 -1.794 18.085 1.00 93.81 277 PHE A CA 1
ATOM 2268 C C . PHE A 1 277 ? -20.248 -0.801 17.095 1.00 93.81 277 PHE A C 1
ATOM 2270 O O . PHE A 1 277 ? -20.006 -1.131 15.938 1.00 93.81 277 PHE A O 1
ATOM 2277 N N . ALA A 1 278 ? -19.921 0.388 17.593 1.00 93.62 278 ALA A N 1
ATOM 2278 C CA . ALA A 1 278 ? -19.021 1.322 16.935 1.00 93.62 278 ALA A CA 1
ATOM 2279 C C . ALA A 1 278 ? -17.636 1.202 17.578 1.00 93.62 278 ALA A C 1
ATOM 2281 O O . ALA A 1 278 ? -17.432 1.651 18.709 1.00 93.62 278 ALA A O 1
ATOM 2282 N N . ILE A 1 279 ? -16.679 0.598 16.877 1.00 95.06 279 ILE A N 1
ATOM 2283 C CA . ILE A 1 279 ? -15.292 0.489 17.341 1.00 95.06 279 ILE A CA 1
ATOM 2284 C C . ILE A 1 279 ? -14.469 1.581 16.659 1.00 95.06 279 ILE A C 1
ATOM 2286 O O . ILE A 1 279 ? -14.449 1.683 15.433 1.00 95.06 279 ILE A O 1
ATOM 2290 N N . THR A 1 280 ? -13.811 2.438 17.436 1.00 94.31 280 THR A N 1
ATOM 2291 C CA . THR A 1 280 ? -13.079 3.590 16.894 1.00 94.31 280 THR A CA 1
ATOM 2292 C C . THR A 1 280 ? -11.833 3.941 17.697 1.00 94.31 280 THR A C 1
ATOM 2294 O O . THR A 1 280 ? -11.751 3.678 18.895 1.00 94.31 280 THR A O 1
ATOM 2297 N N . LEU A 1 281 ? -10.851 4.590 17.061 1.00 93.56 281 LEU A N 1
ATOM 2298 C CA . LEU A 1 281 ? -9.758 5.214 17.813 1.00 93.56 281 LEU A CA 1
ATOM 2299 C C . LEU A 1 281 ? -10.276 6.397 18.638 1.00 93.56 281 LEU A C 1
ATOM 2301 O O . LEU A 1 281 ? -9.755 6.656 19.714 1.00 93.56 281 LEU A O 1
ATOM 2305 N N . GLY A 1 282 ? -11.315 7.085 18.150 1.00 92.56 282 GLY A N 1
ATOM 2306 C CA . GLY A 1 282 ? -12.013 8.158 18.859 1.00 92.56 282 GLY A CA 1
ATOM 2307 C C . GLY A 1 282 ? -11.242 9.466 18.991 1.00 92.56 282 GLY A C 1
ATOM 2308 O O . GLY A 1 282 ? -11.579 10.274 19.851 1.00 92.56 282 GLY A O 1
ATOM 2309 N N . THR A 1 283 ? -10.246 9.709 18.137 1.00 91.81 283 THR A N 1
ATOM 2310 C CA . THR A 1 283 ? -9.495 10.978 18.117 1.00 91.81 283 THR A CA 1
ATOM 2311 C C . THR A 1 283 ? -10.382 12.193 17.836 1.00 91.81 283 THR A C 1
ATOM 2313 O O . THR A 1 283 ? -10.040 13.302 18.231 1.00 91.81 283 THR A O 1
ATOM 2316 N N . ASP A 1 284 ? -11.536 11.989 17.195 1.00 93.69 284 ASP A N 1
ATOM 2317 C CA . ASP A 1 284 ? -12.536 13.018 16.908 1.00 93.69 284 ASP A CA 1
ATOM 2318 C C . ASP A 1 284 ? -13.880 12.796 17.635 1.00 93.69 284 ASP A C 1
ATOM 2320 O O . ASP A 1 284 ? -14.891 13.420 17.285 1.00 93.69 284 ASP A O 1
ATOM 2324 N N . LEU A 1 285 ? -13.915 11.900 18.631 1.00 95.12 285 LEU A N 1
ATOM 2325 C CA . LEU A 1 285 ? -15.114 11.579 19.405 1.00 95.12 285 LEU A CA 1
ATOM 2326 C C . LEU A 1 285 ? -15.326 12.609 20.522 1.00 95.12 285 LEU A C 1
ATOM 2328 O O . LEU A 1 285 ? -14.595 12.645 21.510 1.00 95.12 285 LEU A O 1
ATOM 2332 N N . THR A 1 286 ? -16.372 13.423 20.390 1.00 95.25 286 THR A N 1
ATOM 2333 C CA . THR A 1 286 ? -16.807 14.357 21.438 1.00 95.25 286 THR A CA 1
ATOM 2334 C C . THR A 1 286 ? -17.925 13.742 22.288 1.00 95.25 286 THR A C 1
ATOM 2336 O O . THR A 1 286 ? -18.634 12.855 21.804 1.00 95.25 286 THR A O 1
ATOM 2339 N N . PRO A 1 287 ? -18.166 14.229 23.523 1.00 96.00 287 PRO A N 1
ATOM 2340 C CA . PRO A 1 287 ? -19.291 13.765 24.337 1.00 96.00 287 PRO A CA 1
ATOM 2341 C C . PRO A 1 287 ? -20.652 13.912 23.645 1.00 96.00 287 PRO A C 1
ATOM 2343 O O . PRO A 1 287 ? -21.511 13.052 23.806 1.00 96.00 287 PRO A O 1
ATOM 2346 N N . SER A 1 288 ? -20.840 14.968 22.844 1.00 95.00 288 SER A N 1
ATOM 2347 C CA . SER A 1 288 ? -22.059 15.162 22.048 1.00 95.00 288 SER A CA 1
ATOM 2348 C C . SER A 1 288 ? -22.225 14.054 21.001 1.00 95.00 288 SER A C 1
ATOM 2350 O O . SER A 1 288 ? -23.230 13.348 21.022 1.00 95.00 288 SER A O 1
ATOM 2352 N N . LYS A 1 289 ? -21.190 13.796 20.180 1.00 95.31 289 LYS A N 1
ATOM 2353 C CA . LYS A 1 289 ? -21.202 12.693 19.201 1.00 95.31 289 LYS A CA 1
ATOM 2354 C C . LYS A 1 289 ? -21.465 11.345 19.873 1.00 95.31 289 LYS A C 1
ATOM 2356 O O . LYS A 1 289 ? -22.288 10.571 19.397 1.00 95.31 289 LYS A O 1
ATOM 2361 N N . ALA A 1 290 ? -20.786 11.073 20.987 1.00 96.38 290 ALA A N 1
ATOM 2362 C CA . ALA A 1 290 ? -20.947 9.833 21.737 1.00 96.38 290 ALA A CA 1
ATOM 2363 C C . ALA A 1 290 ? -22.388 9.635 22.229 1.00 96.38 290 ALA A C 1
ATOM 2365 O O . ALA A 1 290 ? -22.950 8.560 22.041 1.00 96.38 290 ALA A O 1
ATOM 2366 N N . LYS A 1 291 ? -23.004 10.674 22.809 1.00 96.19 291 LYS A N 1
ATOM 2367 C CA . LYS A 1 291 ? -24.405 10.628 23.254 1.00 96.19 291 LYS A CA 1
ATOM 2368 C C . LYS A 1 291 ? -25.361 10.369 22.092 1.00 96.19 291 LYS A C 1
ATOM 2370 O O . LYS A 1 291 ? -26.249 9.537 22.235 1.00 96.19 291 LYS A O 1
ATOM 2375 N N . THR A 1 292 ? -25.155 11.019 20.946 1.00 94.00 292 THR A N 1
ATOM 2376 C CA . THR A 1 292 ? -25.965 10.783 19.742 1.00 94.00 292 THR A CA 1
ATOM 2377 C C . THR A 1 292 ? -25.861 9.333 19.272 1.00 94.00 292 THR A C 1
ATOM 2379 O O . THR A 1 292 ? -26.878 8.676 19.092 1.00 94.00 292 THR A O 1
ATOM 2382 N N . ILE A 1 293 ? -24.649 8.793 19.142 1.00 93.50 293 ILE A N 1
ATOM 2383 C CA . ILE A 1 293 ? -24.443 7.402 18.710 1.00 93.50 293 ILE A CA 1
ATOM 2384 C C . ILE A 1 293 ? -25.120 6.423 19.683 1.00 93.50 293 ILE A C 1
ATOM 2386 O O . ILE A 1 293 ? -25.854 5.535 19.260 1.00 93.50 293 ILE A O 1
ATOM 2390 N N . VAL A 1 294 ? -24.934 6.626 20.991 1.00 93.69 294 VAL A N 1
ATOM 2391 C CA . VAL A 1 294 ? -25.549 5.787 22.031 1.00 93.69 294 VAL A CA 1
ATOM 2392 C C . VAL A 1 294 ? -27.076 5.892 22.039 1.00 93.69 294 VAL A C 1
ATOM 2394 O O . VAL A 1 294 ? -27.738 4.896 22.330 1.00 93.69 294 VAL A O 1
ATOM 2397 N N . SER A 1 295 ? -27.651 7.052 21.698 1.00 92.12 295 SER A N 1
ATOM 2398 C CA . SER A 1 295 ? -29.111 7.206 21.600 1.00 92.12 295 SER A CA 1
ATOM 2399 C C . SER A 1 295 ? -29.742 6.345 20.503 1.00 92.12 295 SER A C 1
ATOM 2401 O O . SER A 1 295 ? -30.911 5.998 20.621 1.00 92.12 295 SER A O 1
ATOM 2403 N N . PHE A 1 296 ? -28.961 5.908 19.509 1.00 89.88 296 PHE A N 1
ATOM 2404 C CA . PHE A 1 296 ? -29.383 4.930 18.498 1.00 89.88 296 PHE A CA 1
ATOM 2405 C C . PHE A 1 296 ? -29.162 3.471 18.935 1.00 89.88 296 PHE A C 1
ATOM 2407 O O . PHE A 1 296 ? -29.141 2.565 18.110 1.00 89.88 296 PHE A O 1
ATOM 2414 N N . GLY A 1 297 ? -28.923 3.220 20.227 1.00 88.88 297 GLY A N 1
ATOM 2415 C CA . GLY A 1 297 ? -28.698 1.875 20.770 1.00 88.88 297 GLY A CA 1
ATOM 2416 C C . GLY A 1 297 ? -27.286 1.320 20.550 1.00 88.88 297 GLY A C 1
ATOM 2417 O O . GLY A 1 297 ? -26.953 0.262 21.089 1.00 88.88 297 GLY A O 1
ATOM 2418 N N . VAL A 1 298 ? -26.420 2.045 19.835 1.00 92.06 298 VAL A N 1
ATOM 2419 C CA . VAL A 1 298 ? -25.049 1.618 19.528 1.00 92.06 298 VAL A CA 1
ATOM 2420 C C . VAL A 1 298 ? -24.162 1.706 20.762 1.00 92.06 298 VAL A C 1
ATOM 2422 O O . VAL A 1 298 ? -24.105 2.732 21.442 1.00 92.06 298 VAL A O 1
ATOM 2425 N N . LYS A 1 299 ? -23.401 0.645 21.038 1.00 95.12 299 LYS A N 1
ATOM 2426 C CA . LYS A 1 299 ? -22.338 0.691 22.049 1.00 95.12 299 LYS A CA 1
ATOM 2427 C C . LYS A 1 299 ? -21.027 1.107 21.404 1.00 95.12 299 LYS A C 1
ATOM 2429 O O . LYS A 1 299 ? -20.672 0.621 20.335 1.00 95.12 299 LYS A O 1
ATOM 2434 N N . ILE A 1 300 ? -20.293 1.996 22.056 1.00 96.81 300 ILE A N 1
ATOM 2435 C CA . ILE A 1 300 ? -19.040 2.531 21.522 1.00 96.81 300 ILE A CA 1
ATOM 2436 C C . ILE A 1 300 ? -17.876 1.872 22.249 1.00 96.81 300 ILE A C 1
ATOM 2438 O O . ILE A 1 300 ? -17.834 1.892 23.476 1.00 96.81 300 ILE A O 1
ATOM 2442 N N . PHE A 1 301 ? -16.908 1.350 21.503 1.00 97.50 301 PHE A N 1
ATOM 2443 C CA . PHE A 1 301 ? -15.605 0.959 22.033 1.00 97.50 301 PHE A CA 1
ATOM 2444 C C . PHE A 1 301 ? -14.541 1.895 21.475 1.00 97.50 301 PHE A C 1
ATOM 2446 O O . PHE A 1 301 ? -14.346 1.972 20.263 1.00 97.50 301 PHE A O 1
ATOM 2453 N N . VAL A 1 302 ? -13.850 2.605 22.364 1.00 97.25 302 VAL A N 1
ATOM 2454 C CA . VAL A 1 302 ? -12.843 3.606 22.000 1.00 97.25 302 VAL A CA 1
ATOM 2455 C C . VAL A 1 302 ? -11.442 3.205 22.460 1.00 97.25 302 VAL A C 1
ATOM 2457 O O . VAL A 1 302 ? -11.297 2.416 23.398 1.00 97.25 302 VAL A O 1
ATOM 2460 N N . ALA A 1 303 ? -10.398 3.723 21.808 1.00 96.75 303 ALA A N 1
ATOM 2461 C CA . ALA A 1 303 ? -9.015 3.486 22.217 1.00 96.75 303 ALA A CA 1
ATOM 2462 C C . ALA A 1 303 ? -8.808 3.773 23.723 1.00 96.75 303 ALA A C 1
ATOM 2464 O O . ALA A 1 303 ? -9.359 4.758 24.238 1.00 96.75 303 ALA A O 1
ATOM 2465 N N . PRO A 1 304 ? -8.012 2.957 24.443 1.00 96.19 304 PRO A N 1
ATOM 2466 C CA . PRO A 1 304 ? -7.899 3.060 25.898 1.00 96.19 304 PRO A CA 1
ATOM 2467 C C . PRO A 1 304 ? -7.381 4.419 26.364 1.00 96.19 304 PRO A C 1
ATOM 2469 O O . PRO A 1 304 ? -7.812 4.927 27.398 1.00 96.19 304 PRO A O 1
ATOM 2472 N N . GLU A 1 305 ? -6.488 5.034 25.590 1.00 96.44 305 GLU A N 1
ATOM 2473 C CA . GLU A 1 305 ? -5.928 6.352 25.874 1.00 96.44 305 GLU A CA 1
ATOM 2474 C C . GLU A 1 305 ? -6.997 7.450 25.807 1.00 96.44 305 GLU A C 1
ATOM 2476 O O . GLU A 1 305 ? -7.056 8.299 26.695 1.00 96.44 305 GLU A O 1
ATOM 2481 N N . ILE A 1 306 ? -7.884 7.408 24.805 1.00 96.44 306 ILE A N 1
ATOM 2482 C CA . ILE A 1 306 ? -9.001 8.358 24.688 1.00 96.44 306 ILE A CA 1
ATOM 2483 C C . ILE A 1 306 ? -9.988 8.165 25.836 1.00 96.44 306 ILE A C 1
ATOM 2485 O O . ILE A 1 306 ? -10.383 9.143 26.472 1.00 96.44 306 ILE A O 1
ATOM 2489 N N . TYR A 1 307 ? -10.349 6.913 26.140 1.00 96.88 307 TYR A N 1
ATOM 2490 C CA . TYR A 1 307 ? -11.256 6.612 27.247 1.00 96.88 307 TYR A CA 1
ATOM 2491 C C . TYR A 1 307 ? -10.696 7.128 28.576 1.00 96.88 307 TYR A C 1
ATOM 2493 O O . TYR A 1 307 ? -11.376 7.847 29.306 1.00 96.88 307 TYR A O 1
ATOM 2501 N N . LYS A 1 308 ? -9.431 6.810 28.877 1.00 95.69 308 LYS A N 1
ATOM 2502 C CA . LYS A 1 308 ? -8.762 7.185 30.129 1.00 95.69 308 LYS A CA 1
ATOM 2503 C C . LYS A 1 308 ? -8.630 8.701 30.292 1.00 95.69 308 LYS A C 1
ATOM 2505 O O . LYS A 1 308 ? -8.821 9.202 31.398 1.00 95.69 308 LYS A O 1
ATOM 2510 N N . ASN A 1 309 ? -8.328 9.423 29.213 1.00 95.31 309 ASN A N 1
ATOM 2511 C CA . ASN A 1 309 ? -8.050 10.859 29.273 1.00 95.31 309 ASN A CA 1
ATOM 2512 C C . ASN A 1 309 ? -9.312 11.736 29.259 1.00 95.31 309 ASN A C 1
ATOM 2514 O O . ASN A 1 309 ? -9.225 12.918 29.584 1.00 95.31 309 ASN A O 1
ATOM 2518 N N . ASN A 1 310 ? -10.484 11.190 28.918 1.00 95.31 310 ASN A N 1
ATOM 2519 C CA . ASN A 1 310 ? -11.723 11.959 28.833 1.00 95.31 310 ASN A CA 1
ATOM 2520 C C . ASN A 1 310 ? -12.756 11.508 29.880 1.00 95.31 310 ASN A C 1
ATOM 2522 O O . ASN A 1 310 ? -13.523 10.569 29.666 1.00 95.31 310 ASN A O 1
ATOM 2526 N N . LYS A 1 311 ? -12.808 12.224 31.012 1.00 95.06 311 LYS A N 1
ATOM 2527 C CA . LYS A 1 311 ? -13.734 11.929 32.122 1.00 95.06 311 LYS A CA 1
ATOM 2528 C C . LYS A 1 311 ? -15.208 12.023 31.727 1.00 95.06 311 LYS A C 1
ATOM 2530 O O . LYS A 1 311 ? -16.032 11.342 32.328 1.00 95.06 311 LYS A O 1
ATOM 2535 N N . ASP A 1 312 ? -15.558 12.852 30.749 1.00 95.69 312 ASP A N 1
ATOM 2536 C CA . ASP A 1 312 ? -16.952 13.001 30.332 1.00 95.69 312 ASP A CA 1
ATOM 2537 C C . ASP A 1 312 ? -17.414 11.838 29.461 1.00 95.69 312 ASP A C 1
ATOM 2539 O O . ASP A 1 312 ? -18.556 11.406 29.599 1.00 95.69 312 ASP A O 1
ATOM 2543 N N . LEU A 1 313 ? -16.524 11.264 28.643 1.00 95.88 313 LEU A N 1
ATOM 2544 C CA . LEU A 1 313 ? -16.824 10.022 27.925 1.00 95.88 313 LEU A CA 1
ATOM 2545 C C . LEU A 1 313 ? -17.049 8.849 28.889 1.00 95.88 313 LEU A C 1
ATOM 2547 O O . LEU A 1 313 ? -17.957 8.055 28.666 1.00 95.88 313 LEU A O 1
ATOM 2551 N N . GLN A 1 314 ? -16.298 8.776 29.993 1.00 96.12 314 GLN A N 1
ATOM 2552 C CA . GLN A 1 314 ? -16.441 7.712 31.002 1.00 96.12 314 GLN A CA 1
ATOM 2553 C C . GLN A 1 314 ? -17.805 7.716 31.712 1.00 96.12 314 GLN A C 1
ATOM 2555 O O . GLN A 1 314 ? -18.226 6.689 32.240 1.00 96.12 314 GLN A O 1
ATOM 2560 N N . LYS A 1 315 ? -18.510 8.855 31.730 1.00 96.69 315 LYS A N 1
ATOM 2561 C CA . LYS A 1 315 ? -19.852 8.979 32.325 1.00 96.69 315 LYS A CA 1
ATOM 2562 C C . LYS A 1 315 ? -20.965 8.487 31.391 1.00 96.69 315 LYS A C 1
ATOM 2564 O O . LYS A 1 315 ? -22.108 8.360 31.824 1.00 96.69 315 LYS A O 1
ATOM 2569 N N . ILE A 1 316 ? -20.675 8.249 30.110 1.00 97.25 316 ILE A N 1
ATOM 2570 C CA . ILE A 1 316 ? -21.687 7.881 29.114 1.00 97.25 316 ILE A CA 1
ATOM 2571 C C . ILE A 1 316 ? -21.951 6.374 29.190 1.00 97.25 316 ILE A C 1
ATOM 2573 O O . ILE A 1 316 ? -21.107 5.557 28.820 1.00 97.25 316 ILE A O 1
ATOM 2577 N N . LYS A 1 317 ? -23.156 5.988 29.634 1.00 95.00 317 LYS A N 1
ATOM 2578 C CA . LYS A 1 317 ? -23.598 4.585 29.626 1.00 95.00 317 LYS A CA 1
ATOM 2579 C C . LYS A 1 317 ? -23.574 4.049 28.193 1.00 95.00 317 LYS A C 1
ATOM 2581 O O . LYS A 1 317 ? -24.201 4.619 27.314 1.00 95.00 317 LYS A O 1
ATOM 2586 N N . GLY A 1 318 ? -22.896 2.925 27.972 1.00 94.31 318 GLY A N 1
ATOM 2587 C CA . GLY A 1 318 ? -22.761 2.318 26.646 1.00 94.31 318 GLY A CA 1
ATOM 2588 C C . GLY A 1 318 ? -21.512 2.740 25.868 1.00 94.31 318 GLY A C 1
ATOM 2589 O O . GLY A 1 318 ? -21.343 2.297 24.735 1.00 94.31 318 GLY A O 1
ATOM 2590 N N . LEU A 1 319 ? -20.632 3.542 26.472 1.00 97.44 319 LEU A N 1
ATOM 2591 C CA . LEU A 1 319 ? -19.288 3.813 25.975 1.00 97.44 319 LEU A CA 1
ATOM 2592 C C . LEU A 1 319 ? -18.263 3.056 26.830 1.00 97.44 319 LEU A C 1
ATOM 2594 O O . LEU A 1 319 ? -18.309 3.092 28.057 1.00 97.44 319 LEU A O 1
ATOM 2598 N N . TYR A 1 320 ? -17.336 2.371 26.170 1.00 97.38 320 TYR A N 1
ATOM 2599 C CA . TYR A 1 320 ? -16.335 1.507 26.782 1.00 97.38 320 TYR A CA 1
ATOM 2600 C C . TYR A 1 320 ? -14.954 1.756 26.169 1.00 97.38 320 TYR A C 1
ATOM 2602 O O . TYR A 1 320 ? -14.824 2.182 25.022 1.00 97.38 320 TYR A O 1
ATOM 2610 N N . SER A 1 321 ? -13.901 1.425 26.908 1.00 97.12 321 SER A N 1
ATOM 2611 C CA . SER A 1 321 ? -12.568 1.215 26.343 1.00 97.12 321 SER A CA 1
ATOM 2612 C C . SER A 1 321 ? -12.528 -0.097 25.553 1.00 97.12 321 SER A C 1
ATOM 2614 O O . SER A 1 321 ? -13.129 -1.092 25.956 1.00 97.12 321 SER A O 1
ATOM 2616 N N . THR A 1 322 ? -11.750 -0.163 24.476 1.00 96.38 322 THR A N 1
ATOM 2617 C CA . THR A 1 322 ? -11.484 -1.406 23.723 1.00 96.38 322 THR A CA 1
ATOM 2618 C C . THR A 1 322 ? -10.825 -2.500 24.568 1.00 96.38 322 THR A C 1
ATOM 2620 O O . THR A 1 322 ? -11.004 -3.685 24.285 1.00 96.38 322 THR A O 1
ATOM 2623 N N . THR A 1 323 ? -10.149 -2.154 25.668 1.00 95.12 323 THR A N 1
ATOM 2624 C CA . THR A 1 323 ? -9.672 -3.144 26.656 1.00 95.12 323 THR A CA 1
ATOM 2625 C C . THR A 1 323 ? -10.811 -3.858 27.381 1.00 95.12 323 THR A C 1
ATOM 2627 O O . THR A 1 323 ? -10.622 -4.963 27.880 1.00 95.12 323 THR A O 1
ATOM 2630 N N . GLN A 1 324 ? -12.002 -3.257 27.421 1.00 96.31 324 GLN A N 1
ATOM 2631 C CA . GLN A 1 324 ? -13.202 -3.854 28.001 1.00 96.31 324 GLN A CA 1
ATOM 2632 C C . GLN A 1 324 ? -13.963 -4.718 26.991 1.00 96.31 324 GLN A C 1
ATOM 2634 O O . GLN A 1 324 ? -14.927 -5.370 27.385 1.00 96.31 324 GLN A O 1
ATOM 2639 N N . LEU A 1 325 ? -13.558 -4.776 25.719 1.00 95.69 325 LEU A N 1
ATOM 2640 C CA . LEU A 1 325 ? -14.132 -5.716 24.758 1.00 95.69 325 LEU A CA 1
ATOM 2641 C C . LEU A 1 325 ? -13.671 -7.131 25.132 1.00 95.69 325 LEU A C 1
ATOM 2643 O O . LEU A 1 325 ? -12.554 -7.529 24.823 1.00 95.69 325 LEU A O 1
ATOM 2647 N N . THR A 1 326 ? -14.512 -7.854 25.872 1.00 96.06 326 THR A N 1
ATOM 2648 C CA . THR A 1 326 ? -14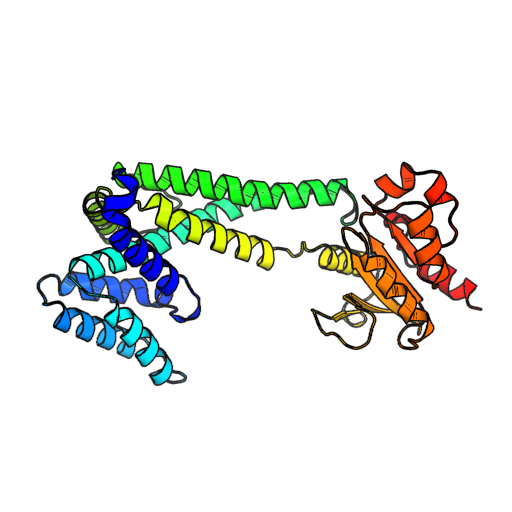.252 -9.196 26.420 1.00 96.06 326 THR A CA 1
ATOM 2649 C C . THR A 1 326 ? -15.553 -9.996 26.463 1.00 96.06 326 THR A C 1
ATOM 2651 O O . THR A 1 326 ? -16.631 -9.401 26.524 1.00 96.06 326 THR A O 1
ATOM 2654 N N . LYS A 1 327 ? -15.483 -11.335 26.536 1.00 95.25 327 LYS A N 1
ATOM 2655 C CA . LYS A 1 327 ? -16.678 -12.186 26.722 1.00 95.25 327 LYS A CA 1
ATOM 2656 C C . LYS A 1 327 ? -17.513 -11.799 27.944 1.00 95.25 327 LYS A C 1
ATOM 2658 O O . LYS A 1 327 ? -18.733 -11.808 27.862 1.00 95.25 327 LYS A O 1
ATOM 2663 N N . LYS A 1 328 ? -16.878 -11.379 29.046 1.00 95.75 328 LYS A N 1
ATOM 2664 C CA . LYS A 1 328 ? -17.581 -10.906 30.252 1.00 95.75 328 LYS A CA 1
ATOM 2665 C C . LYS A 1 328 ? -18.444 -9.674 29.964 1.00 95.75 328 LYS A C 1
ATOM 2667 O O . LYS A 1 328 ? -19.557 -9.571 30.472 1.00 95.75 328 LYS A O 1
ATOM 2672 N N . THR A 1 329 ? -17.944 -8.749 29.148 1.00 95.06 329 THR A N 1
ATOM 2673 C CA . THR A 1 329 ? -18.704 -7.566 28.727 1.00 95.06 329 THR A CA 1
ATOM 2674 C C . THR A 1 329 ? -19.854 -7.948 27.803 1.00 95.06 329 THR A C 1
ATOM 2676 O O . THR A 1 329 ? -20.959 -7.458 28.006 1.00 95.06 329 THR A O 1
ATOM 2679 N N . LEU A 1 330 ? -19.633 -8.863 26.852 1.00 95.12 330 LEU A N 1
ATOM 2680 C CA . LEU A 1 330 ? -20.709 -9.381 25.997 1.00 95.12 330 LEU A CA 1
ATOM 2681 C C . LEU A 1 330 ? -21.807 -10.056 26.831 1.00 95.12 330 LEU A C 1
ATOM 2683 O O . LEU A 1 330 ? -22.984 -9.760 26.662 1.00 95.12 330 LEU A O 1
ATOM 2687 N N . ASP A 1 331 ? -21.423 -10.898 27.791 1.00 95.12 331 ASP A N 1
ATOM 2688 C CA . ASP A 1 331 ? -22.350 -11.575 28.701 1.00 95.12 331 ASP A CA 1
ATOM 2689 C C . ASP A 1 331 ? -23.167 -10.589 29.539 1.00 95.12 331 ASP A C 1
ATOM 2691 O O . ASP A 1 331 ? -24.359 -10.802 29.756 1.00 95.12 331 ASP A O 1
ATOM 2695 N N . LYS A 1 332 ? -22.540 -9.502 30.004 1.00 94.50 332 LYS A N 1
ATOM 2696 C CA . LYS A 1 332 ? -23.238 -8.434 30.723 1.00 94.50 332 LYS A CA 1
ATOM 2697 C C . LYS A 1 332 ? -24.273 -7.752 29.828 1.00 94.50 332 LYS A C 1
ATOM 2699 O O . LYS A 1 332 ? -25.402 -7.570 30.259 1.00 94.50 332 LYS A O 1
ATOM 2704 N N . LEU A 1 333 ? -23.900 -7.416 28.594 1.00 92.94 333 LEU A N 1
ATOM 2705 C CA . LEU A 1 333 ? -24.790 -6.755 27.638 1.00 92.94 333 LEU A CA 1
ATOM 2706 C C . LEU A 1 333 ? -25.990 -7.633 27.252 1.00 92.94 333 LEU A C 1
ATOM 2708 O O . LEU A 1 333 ? -27.091 -7.114 27.119 1.00 92.94 333 LEU A O 1
ATOM 2712 N N . ILE A 1 334 ? -25.809 -8.953 27.144 1.00 92.75 334 ILE A N 1
ATOM 2713 C CA . ILE A 1 334 ? -26.918 -9.903 26.937 1.00 92.75 334 ILE A CA 1
ATOM 2714 C C . ILE A 1 334 ? -27.904 -9.869 28.104 1.00 92.75 334 ILE A C 1
ATOM 2716 O O . ILE A 1 334 ? -29.109 -9.867 27.877 1.00 92.75 334 ILE A O 1
ATOM 2720 N N . LYS A 1 335 ? -27.407 -9.808 29.342 1.00 90.50 335 LYS A N 1
ATOM 2721 C CA . LYS A 1 335 ? -28.264 -9.737 30.533 1.00 90.50 335 LYS A CA 1
ATOM 2722 C C . LYS A 1 335 ? -29.012 -8.415 30.671 1.00 90.50 335 LYS A C 1
ATOM 2724 O O . LYS A 1 335 ? -30.008 -8.394 31.363 1.00 90.50 335 LYS A O 1
ATOM 2729 N N . GLU A 1 336 ? -28.531 -7.329 30.068 1.00 84.62 336 GLU A N 1
ATOM 2730 C CA . GLU A 1 336 ? -29.212 -6.024 30.100 1.00 84.62 336 GLU A CA 1
ATOM 2731 C C . GLU A 1 336 ? -30.404 -5.940 29.123 1.00 84.62 336 GLU A C 1
ATOM 2733 O O . GLU A 1 336 ? -31.153 -4.968 29.178 1.00 84.62 336 GLU A O 1
ATOM 2738 N N . LEU A 1 337 ? -30.558 -6.918 28.222 1.00 72.38 337 LEU A N 1
ATOM 2739 C CA . LEU A 1 337 ? -31.688 -7.038 27.288 1.00 72.38 337 LEU A CA 1
ATOM 2740 C C . LEU A 1 337 ? -32.836 -7.908 27.809 1.00 72.38 337 LEU A C 1
ATOM 2742 O O . LEU A 1 337 ? -33.907 -7.894 27.206 1.00 72.38 337 LEU A O 1
ATOM 2746 N N . ILE A 1 338 ? -32.574 -8.696 28.854 1.00 56.00 338 ILE A N 1
ATOM 2747 C CA . ILE A 1 338 ? -33.551 -9.522 29.572 1.00 56.00 338 ILE A CA 1
ATOM 2748 C C . ILE A 1 338 ? -34.007 -8.713 30.779 1.00 56.00 338 ILE A C 1
ATOM 2750 O O . ILE A 1 338 ? -35.230 -8.677 31.021 1.00 56.00 338 ILE A O 1
#